Protein AF-A0A132B6Z1-F1 (afdb_monomer)

Radius of gyration: 31.37 Å; Cα contacts (8 Å, |Δi|>4): 122; chains: 1; bounding box: 73×85×66 Å

Secondary structure (DSSP, 8-state):
-HHHHHHHHHHS-TTS-EEEEESS-THHHHHHHTT--STTTEEEEEEHHHHHHHTT-----HHHHHHHTT---TTPPSS-HHHHHHHHHHHHHHHHHHHHHHHHHHH----HHHHHHHHHHHHHHHSPPTT-----------TTGGGG--HHHHHHHHHHHHHHHHHHHHHTT----PPPP---TT-------

Mean predicted aligned error: 16.11 Å

InterPro domains:
  IPR040151 Gfd2/YDR514C-like [PTHR28083] (15-147)
  IPR048519 Gfd2/YDR514C-like, C-terminal domain [PF21762] (13-94)

Organism: Mollisia scopiformis (NCBI:txid149040)

Solvent-accessible surface area (backbone atoms only — not comparable to full-atom values): 12012 Å² total; per-residue (Å²): 123,72,65,61,57,54,52,47,49,71,73,52,58,70,94,42,87,37,71,47,76,37,64,72,62,70,62,55,62,57,40,48,74,69,68,54,74,60,80,86,25,46,78,45,75,47,42,44,32,58,52,34,39,77,69,77,38,77,73,53,56,69,72,53,49,32,54,79,66,66,45,67,55,88,58,67,61,76,95,34,73,70,52,43,51,54,50,44,53,31,45,41,52,53,49,52,49,51,52,49,52,57,49,38,72,74,66,75,64,84,59,72,68,60,54,55,52,50,53,52,52,48,52,62,45,53,53,70,70,85,86,64,59,76,71,71,79,74,72,79,79,65,70,71,59,69,78,71,53,52,72,67,60,52,48,54,55,50,50,54,52,52,50,53,47,53,53,53,52,54,64,73,64,62,72,80,80,77,77,76,82,84,82,73,88,80,83,81,82,85,89,80,135

Sequence (193 aa):
MPNLLRNFFGVVRRDRNIVLVGHGFGGLTALSSLGFDFQTSVIGILDTANLSFELEMDRSTLGRLLGELECPKSSAKLHNAGNDANFTLRALILLAIKGYEQQRLRTLMVGDEQVSRVLSLRSIAMTPLPGVRKPKEKRPRNKHIAKTWSLEKQEQIREERRQKRITNTAVAFREPEEDPPEYDPADLTACSD

Structure (mmCIF, N/CA/C/O backbone):
data_AF-A0A132B6Z1-F1
#
_entry.id   AF-A0A132B6Z1-F1
#
loop_
_atom_site.group_PDB
_atom_site.id
_atom_site.type_symbol
_atom_site.label_atom_id
_atom_site.label_alt_id
_atom_site.label_comp_id
_atom_site.label_asym_id
_atom_site.label_entity_id
_atom_site.label_seq_id
_atom_site.pdbx_PDB_ins_code
_atom_site.Cartn_x
_atom_site.Cartn_y
_atom_site.Cartn_z
_atom_site.occupancy
_atom_site.B_iso_or_equiv
_atom_site.auth_seq_id
_atom_site.auth_comp_id
_atom_site.auth_asym_id
_atom_site.auth_atom_id
_atom_site.pdbx_PDB_model_num
ATOM 1 N N . MET A 1 1 ? -1.749 -24.079 -16.754 1.00 52.53 1 MET A N 1
ATOM 2 C CA . MET A 1 1 ? -2.121 -23.084 -15.720 1.00 52.53 1 MET A CA 1
ATOM 3 C C . MET A 1 1 ? -2.714 -23.630 -14.391 1.00 52.53 1 MET A C 1
ATOM 5 O O . MET A 1 1 ? -2.870 -22.800 -13.507 1.00 52.53 1 MET A O 1
ATOM 9 N N . PRO A 1 2 ? -2.994 -24.935 -14.132 1.00 60.00 2 PRO A N 1
ATOM 10 C CA . PRO A 1 2 ? -3.589 -25.359 -12.840 1.00 60.00 2 PRO A CA 1
ATOM 11 C C . PRO A 1 2 ? -2.690 -25.183 -11.599 1.00 60.00 2 PRO A C 1
ATOM 13 O O . PRO A 1 2 ? -3.178 -24.981 -10.489 1.00 60.00 2 PRO A O 1
ATOM 16 N N . ASN A 1 3 ? -1.366 -25.252 -11.771 1.00 69.94 3 ASN A N 1
ATOM 17 C CA . ASN A 1 3 ? -0.434 -25.332 -10.639 1.00 69.94 3 ASN A CA 1
ATOM 18 C C . ASN A 1 3 ? -0.253 -24.008 -9.879 1.00 69.94 3 ASN A C 1
ATOM 20 O O . ASN A 1 3 ? 0.018 -24.032 -8.681 1.00 69.94 3 ASN A O 1
ATOM 24 N N . LEU A 1 4 ? -0.428 -22.857 -10.539 1.00 70.12 4 LEU A N 1
ATOM 25 C CA . LEU A 1 4 ? -0.234 -21.552 -9.897 1.00 70.12 4 LEU A CA 1
ATOM 26 C C . LEU A 1 4 ? -1.320 -21.277 -8.849 1.00 70.12 4 LEU A C 1
ATOM 28 O O . LEU A 1 4 ? -1.006 -20.887 -7.730 1.00 70.12 4 LEU A O 1
ATOM 32 N N . LEU A 1 5 ? -2.582 -21.541 -9.193 1.00 69.50 5 LEU A N 1
ATOM 33 C CA . LEU A 1 5 ? -3.715 -21.378 -8.280 1.00 69.50 5 LEU A CA 1
ATOM 34 C C . LEU A 1 5 ? -3.672 -22.369 -7.127 1.00 69.50 5 LEU A C 1
ATOM 36 O O . LEU A 1 5 ? -3.931 -21.995 -5.990 1.00 69.50 5 LEU A O 1
ATOM 40 N N . ARG A 1 6 ? -3.280 -23.617 -7.400 1.00 72.75 6 ARG A N 1
ATOM 41 C CA . ARG A 1 6 ? -3.105 -24.628 -6.356 1.00 72.75 6 ARG A CA 1
ATOM 42 C C . ARG A 1 6 ? -2.058 -24.198 -5.325 1.00 72.75 6 ARG A C 1
ATOM 44 O O . ARG A 1 6 ? -2.306 -24.306 -4.129 1.00 72.75 6 ARG A O 1
ATOM 51 N N . ASN A 1 7 ? -0.926 -23.658 -5.779 1.00 75.69 7 ASN A N 1
ATOM 52 C CA . ASN A 1 7 ? 0.104 -23.127 -4.885 1.00 75.69 7 ASN A CA 1
ATOM 53 C C . ASN A 1 7 ? -0.379 -21.871 -4.155 1.00 75.69 7 ASN A C 1
ATOM 55 O O . ASN A 1 7 ? -0.147 -21.724 -2.959 1.00 75.69 7 ASN A O 1
ATOM 59 N N . PHE A 1 8 ? -1.092 -20.991 -4.855 1.00 74.62 8 PHE A N 1
ATOM 60 C CA . PHE A 1 8 ? -1.647 -19.783 -4.265 1.00 74.62 8 PHE A CA 1
ATOM 61 C C . PHE A 1 8 ? -2.658 -20.097 -3.155 1.00 74.62 8 PHE A C 1
ATOM 63 O O . PHE A 1 8 ? -2.538 -19.532 -2.076 1.00 74.62 8 PHE A O 1
ATOM 70 N N . PHE A 1 9 ? -3.582 -21.042 -3.352 1.00 75.81 9 PHE A N 1
ATOM 71 C CA . PHE A 1 9 ? -4.515 -21.486 -2.307 1.00 75.81 9 PHE A CA 1
ATOM 72 C C . PHE A 1 9 ? -3.841 -22.301 -1.196 1.00 75.81 9 PHE A C 1
ATOM 74 O O . PHE A 1 9 ? -4.347 -22.342 -0.077 1.00 75.81 9 PHE A O 1
ATOM 81 N N . GLY A 1 10 ? -2.686 -22.913 -1.473 1.00 75.25 10 GLY A N 1
ATOM 82 C CA . GLY A 1 10 ? -1.839 -23.515 -0.442 1.00 75.25 10 GLY A CA 1
ATOM 83 C C . GLY A 1 10 ? -1.200 -22.480 0.491 1.00 75.25 10 GLY A C 1
ATOM 84 O O . GLY A 1 10 ? -1.013 -22.756 1.672 1.00 75.25 10 GLY A O 1
ATOM 85 N N . VAL A 1 11 ? -0.897 -21.281 -0.019 1.00 78.44 11 VAL A N 1
ATOM 86 C CA . VAL A 1 11 ? -0.309 -20.176 0.760 1.00 78.44 11 VAL A CA 1
ATOM 87 C C . VAL A 1 11 ? -1.389 -19.287 1.384 1.00 78.44 11 VAL A C 1
ATOM 89 O O . VAL A 1 11 ? -1.297 -18.911 2.551 1.00 78.44 11 VAL A O 1
ATOM 92 N N . VAL A 1 12 ? -2.428 -18.954 0.620 1.00 79.06 12 VAL A N 1
ATOM 93 C CA . VAL A 1 12 ? -3.546 -18.103 1.031 1.00 79.06 12 VAL A CA 1
ATOM 94 C C . VAL A 1 12 ? -4.744 -18.990 1.330 1.00 79.06 12 VAL A C 1
ATOM 96 O O . VAL A 1 12 ? -5.535 -19.328 0.446 1.00 79.06 12 VAL A O 1
ATOM 99 N N . ARG A 1 13 ? -4.882 -19.370 2.602 1.00 80.00 13 ARG A N 1
ATOM 100 C CA . ARG A 1 13 ? -6.014 -20.185 3.041 1.00 80.00 13 ARG A CA 1
ATOM 101 C C . ARG A 1 13 ? -7.323 -19.401 2.916 1.00 80.00 13 ARG A C 1
ATOM 103 O O . ARG A 1 13 ? -7.438 -18.277 3.401 1.00 80.00 13 ARG A O 1
ATOM 110 N N . ARG A 1 14 ? -8.316 -20.019 2.277 1.00 80.06 14 ARG A N 1
ATOM 111 C CA . ARG A 1 14 ? -9.635 -19.428 1.987 1.00 80.06 14 ARG A CA 1
ATOM 112 C C . ARG A 1 14 ? -10.605 -19.445 3.172 1.00 80.06 14 ARG A C 1
ATOM 114 O O . ARG A 1 14 ? -11.645 -18.805 3.113 1.00 80.06 14 ARG A O 1
ATOM 121 N N . ASP A 1 15 ? -10.257 -20.123 4.258 1.00 83.31 15 ASP A N 1
ATOM 122 C CA . ASP A 1 15 ? -11.017 -20.141 5.515 1.00 83.31 15 ASP A CA 1
ATOM 123 C C . ASP A 1 15 ? -10.701 -18.943 6.429 1.00 83.31 15 ASP A C 1
ATOM 125 O O . ASP A 1 15 ? -11.152 -18.879 7.571 1.00 83.31 15 ASP A O 1
ATOM 129 N N . ARG A 1 16 ? -9.888 -17.996 5.951 1.00 84.44 16 ARG A N 1
ATOM 130 C CA . ARG A 1 16 ? -9.469 -16.805 6.688 1.00 84.44 16 ARG A CA 1
ATOM 131 C C . ARG A 1 16 ? -10.134 -15.566 6.111 1.00 84.44 16 ARG A C 1
ATOM 133 O O . ARG A 1 16 ? -10.363 -15.473 4.910 1.00 84.44 16 ARG A O 1
ATOM 140 N N . ASN A 1 17 ? -10.323 -14.575 6.973 1.00 90.00 17 ASN A N 1
ATOM 141 C CA . ASN A 1 17 ? -10.645 -13.219 6.553 1.00 90.00 17 ASN A CA 1
ATOM 142 C C . ASN A 1 17 ? -9.432 -12.606 5.839 1.00 90.00 17 ASN A C 1
ATOM 144 O O . ASN A 1 17 ? -8.357 -12.481 6.431 1.00 90.00 17 ASN A O 1
ATOM 148 N N . ILE A 1 18 ? -9.607 -12.229 4.574 1.00 89.56 18 ILE A N 1
ATOM 149 C CA . ILE A 1 18 ? -8.569 -11.658 3.715 1.00 89.56 18 ILE A CA 1
ATOM 150 C C . ILE A 1 18 ? -8.857 -10.172 3.510 1.00 89.56 18 ILE A C 1
ATOM 152 O O . ILE A 1 18 ? -9.959 -9.788 3.122 1.00 89.56 18 ILE A O 1
ATOM 156 N N . VAL A 1 19 ? -7.843 -9.335 3.717 1.00 91.62 19 VAL A N 1
ATOM 157 C CA . VAL A 1 19 ? -7.858 -7.930 3.296 1.00 91.62 19 VAL A CA 1
ATOM 158 C C . VAL A 1 19 ? -6.872 -7.777 2.151 1.00 91.62 19 VAL A C 1
ATOM 160 O O . VAL A 1 19 ? -5.699 -8.128 2.286 1.00 91.62 19 VAL A O 1
ATOM 163 N N . LEU A 1 20 ? -7.344 -7.266 1.018 1.00 91.81 20 LEU A N 1
ATOM 164 C CA . LEU A 1 20 ? -6.488 -6.978 -0.124 1.00 91.81 20 LEU A CA 1
ATOM 165 C C . LEU A 1 20 ? -5.946 -5.561 -0.007 1.00 91.81 20 LEU A C 1
ATOM 167 O O . LEU A 1 20 ? -6.701 -4.614 0.185 1.00 91.81 20 LEU A O 1
ATOM 171 N N . VAL A 1 21 ? -4.635 -5.415 -0.146 1.00 93.56 21 VAL A N 1
ATOM 172 C CA . VAL A 1 21 ? -3.955 -4.122 -0.074 1.00 93.56 21 VAL A CA 1
ATOM 173 C C . VAL A 1 21 ? -3.296 -3.851 -1.417 1.00 93.56 21 VAL A C 1
ATOM 175 O O . VAL A 1 21 ? -2.559 -4.692 -1.932 1.00 93.56 21 VAL A O 1
ATOM 178 N N . GLY A 1 22 ? -3.578 -2.686 -1.994 1.00 93.50 22 GLY A N 1
ATOM 179 C CA . GLY A 1 22 ? -3.125 -2.329 -3.333 1.00 93.50 22 GLY A CA 1
ATOM 180 C C . GLY A 1 22 ? -2.903 -0.832 -3.518 1.00 93.50 22 GLY A C 1
ATOM 181 O O . GLY A 1 22 ? -3.148 -0.018 -2.627 1.00 93.50 22 GLY A O 1
ATOM 182 N N . HIS A 1 23 ? -2.413 -0.477 -4.700 1.00 92.69 23 HIS A N 1
ATOM 183 C CA . HIS A 1 23 ? -2.245 0.905 -5.128 1.00 92.69 23 HIS A CA 1
ATOM 184 C C . HIS A 1 23 ? -2.801 1.073 -6.547 1.00 92.69 23 HIS A C 1
ATOM 186 O O . HIS A 1 23 ? -2.260 0.479 -7.481 1.00 92.69 23 HIS A O 1
ATOM 192 N N . GLY A 1 24 ? -3.885 1.840 -6.706 1.00 85.25 24 GLY A N 1
ATOM 193 C CA . GLY A 1 24 ? -4.537 2.109 -7.996 1.00 85.25 24 GLY A CA 1
ATOM 194 C C . GLY A 1 24 ? -5.035 0.837 -8.690 1.00 85.25 24 GLY A C 1
ATOM 195 O O . GLY A 1 24 ? -4.860 0.667 -9.893 1.00 85.25 24 GLY A O 1
ATOM 196 N N . PHE A 1 25 ? -5.549 -0.099 -7.894 1.00 74.75 25 PHE A N 1
ATOM 197 C CA . PHE A 1 25 ? -5.570 -1.559 -8.065 1.00 74.75 25 PHE A CA 1
ATOM 198 C C . PHE A 1 25 ? -6.028 -2.157 -9.419 1.00 74.75 25 PHE A C 1
ATOM 200 O O . PHE A 1 25 ? -7.044 -2.845 -9.517 1.00 74.75 25 PHE A O 1
ATOM 207 N N . GLY A 1 26 ? -5.157 -2.090 -10.430 1.00 71.88 26 GLY A N 1
ATOM 208 C CA . GLY A 1 26 ? -5.245 -2.895 -11.662 1.00 71.88 26 GLY A CA 1
ATOM 209 C C . GLY A 1 26 ? -5.028 -4.411 -11.475 1.00 71.88 26 GLY A C 1
ATOM 210 O O . GLY A 1 26 ? -5.270 -5.188 -12.395 1.00 71.88 26 GLY A O 1
ATOM 211 N N . GLY A 1 27 ? -4.596 -4.860 -10.289 1.00 78.25 27 GLY A N 1
ATOM 212 C CA . GLY A 1 27 ? -4.345 -6.279 -9.994 1.00 78.25 27 GLY A CA 1
ATOM 213 C C . GLY A 1 27 ? -5.606 -7.139 -9.834 1.00 78.25 27 GLY A C 1
ATOM 214 O O . GLY A 1 27 ? -5.527 -8.360 -9.967 1.00 78.25 27 GLY A O 1
ATOM 215 N N . LEU A 1 28 ? -6.770 -6.525 -9.590 1.00 83.81 28 LEU A N 1
ATOM 216 C CA . LEU A 1 28 ? -8.030 -7.250 -9.396 1.00 83.81 28 LEU A CA 1
ATOM 217 C C . LEU A 1 28 ? -8.444 -8.006 -10.663 1.00 83.81 28 LEU A C 1
ATOM 219 O O . LEU A 1 28 ? -8.775 -9.182 -10.585 1.00 83.81 28 LEU A O 1
ATOM 223 N N . THR A 1 29 ? -8.320 -7.386 -11.839 1.00 83.88 29 THR A N 1
ATOM 224 C CA . THR A 1 29 ? -8.651 -8.015 -13.129 1.00 83.88 29 THR A CA 1
ATOM 225 C C . THR A 1 29 ? -7.799 -9.253 -13.410 1.00 83.88 29 THR A C 1
ATOM 227 O O . THR A 1 29 ? -8.300 -10.243 -13.945 1.00 83.88 29 THR A O 1
ATOM 230 N N . ALA A 1 30 ? -6.521 -9.223 -13.021 1.00 83.88 30 ALA A N 1
ATOM 231 C CA . ALA A 1 30 ? -5.623 -10.364 -13.172 1.00 83.88 30 ALA A CA 1
ATOM 232 C C . ALA A 1 30 ? -6.038 -11.520 -12.250 1.00 83.88 30 ALA A C 1
ATOM 234 O O . ALA A 1 30 ? -6.113 -12.662 -12.692 1.00 83.88 30 ALA A O 1
ATOM 235 N N . LEU A 1 31 ? -6.369 -11.221 -10.991 1.00 84.31 31 LEU A N 1
ATOM 236 C CA . LEU A 1 31 ? -6.871 -12.209 -10.034 1.00 84.31 31 LEU A CA 1
ATOM 237 C C . LEU A 1 31 ? -8.226 -12.794 -10.472 1.00 84.31 31 LEU A C 1
ATOM 239 O O . LEU A 1 31 ? -8.383 -14.013 -10.456 1.00 84.31 31 LEU A O 1
ATOM 243 N N . SER A 1 32 ? -9.158 -11.967 -10.955 1.00 86.75 32 SER A N 1
ATOM 244 C CA . SER A 1 32 ? -10.434 -12.429 -11.521 1.00 86.75 32 SER A CA 1
ATOM 245 C C . SER A 1 32 ? -10.226 -13.351 -12.721 1.00 86.75 32 SER A C 1
ATOM 247 O O . SER A 1 32 ? -10.849 -14.403 -12.804 1.00 86.75 32 SER A O 1
ATOM 249 N N . SER A 1 33 ? -9.308 -12.998 -13.628 1.00 85.81 33 SER A N 1
ATOM 250 C CA . SER A 1 33 ? -8.963 -13.830 -14.794 1.00 85.81 33 SER A CA 1
ATOM 251 C C . SER A 1 33 ? -8.349 -15.176 -14.402 1.00 85.81 33 SER A C 1
ATOM 253 O O . SER A 1 33 ? -8.442 -16.147 -15.147 1.00 85.81 33 SER A O 1
ATOM 255 N N . LEU A 1 34 ? -7.729 -15.246 -13.223 1.00 84.00 34 LEU A N 1
ATOM 256 C CA . LEU A 1 34 ? -7.226 -16.484 -12.638 1.00 84.00 34 LEU A CA 1
ATOM 257 C C . LEU A 1 34 ? -8.317 -17.249 -11.866 1.00 84.00 34 LEU A C 1
ATOM 259 O O . LEU A 1 34 ? -8.025 -18.281 -11.281 1.00 84.00 34 LEU A O 1
ATOM 263 N N . GLY A 1 35 ? -9.568 -16.787 -11.842 1.00 83.06 35 GLY A N 1
ATOM 264 C CA . GLY A 1 35 ? -10.647 -17.442 -11.100 1.00 83.06 35 GLY A CA 1
ATOM 265 C C . GLY A 1 35 ? -10.536 -17.273 -9.584 1.00 83.06 35 GLY A C 1
ATOM 266 O O . GLY A 1 35 ? -11.069 -18.090 -8.834 1.00 83.06 35 GLY A O 1
ATOM 267 N N . PHE A 1 36 ? -9.827 -16.243 -9.110 1.00 83.00 36 PHE A N 1
ATOM 268 C CA . PHE A 1 36 ? -9.845 -15.896 -7.695 1.00 83.00 36 PHE A CA 1
ATOM 269 C C . PHE A 1 36 ? -11.221 -15.339 -7.323 1.00 83.00 36 PHE A C 1
ATOM 271 O O . PHE A 1 36 ? -11.676 -14.343 -7.884 1.00 83.00 36 PHE A O 1
ATOM 278 N N . ASP A 1 37 ? -11.866 -15.975 -6.351 1.00 82.88 37 ASP A N 1
ATOM 279 C CA . ASP A 1 37 ? -13.141 -15.513 -5.825 1.00 82.88 37 ASP A CA 1
ATOM 280 C C . ASP A 1 37 ? -12.935 -14.417 -4.766 1.00 82.88 37 ASP A C 1
ATOM 282 O O . ASP A 1 37 ? -12.242 -14.606 -3.761 1.00 82.88 37 ASP A O 1
ATOM 286 N N . PHE A 1 38 ? -13.571 -13.269 -4.965 1.00 83.56 38 PHE A N 1
ATOM 287 C CA . 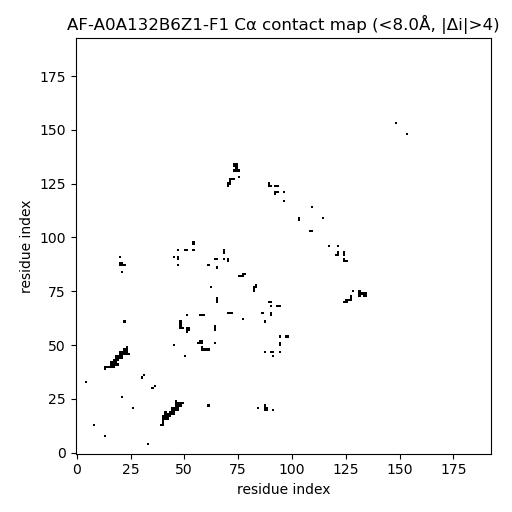PHE A 1 38 ? -13.542 -12.154 -4.021 1.00 83.56 38 PHE A CA 1
ATOM 288 C C . PHE A 1 38 ? -14.698 -12.190 -3.016 1.00 83.56 38 PHE A C 1
ATOM 290 O O . PHE A 1 38 ? -14.645 -11.471 -2.030 1.00 83.56 38 PHE A O 1
ATOM 297 N N . GLN A 1 39 ? -15.730 -13.007 -3.221 1.00 82.56 39 GLN A N 1
ATOM 298 C CA . GLN A 1 39 ? -16.958 -12.932 -2.428 1.00 82.56 39 GLN A CA 1
ATOM 299 C C . GLN A 1 39 ? -16.870 -13.699 -1.106 1.00 82.56 39 GLN A C 1
ATOM 301 O O . GLN A 1 39 ? -17.400 -13.237 -0.101 1.00 82.56 39 GLN A O 1
ATOM 306 N N . THR A 1 40 ? -16.205 -14.858 -1.079 1.00 82.38 40 THR A N 1
ATOM 307 C CA . THR A 1 40 ? -16.287 -15.751 0.095 1.00 82.38 40 THR A CA 1
ATOM 308 C C . THR A 1 40 ? -15.299 -15.446 1.220 1.00 82.38 40 THR A C 1
ATOM 310 O O . THR A 1 40 ? -15.606 -15.717 2.377 1.00 82.38 40 THR A O 1
ATOM 313 N N . SER A 1 41 ? -14.122 -14.889 0.917 1.00 83.38 41 SER A N 1
ATOM 314 C CA . SER A 1 41 ? -13.040 -14.735 1.910 1.00 83.38 41 SER A CA 1
ATOM 315 C C . SER A 1 41 ? -12.489 -13.315 2.017 1.00 83.38 41 SER A C 1
ATOM 317 O O . SER A 1 41 ? -11.759 -13.019 2.962 1.00 83.38 41 SER A O 1
ATOM 319 N N . VAL A 1 42 ? -12.777 -12.430 1.056 1.00 89.88 42 VAL A N 1
ATOM 320 C CA . VAL A 1 42 ? -12.257 -11.057 1.076 1.00 89.88 42 VAL A CA 1
ATOM 321 C C . VAL A 1 42 ? -13.233 -10.163 1.827 1.00 89.88 42 VAL A C 1
ATOM 323 O O . VAL A 1 42 ? -14.339 -9.914 1.366 1.00 89.88 42 VAL A O 1
ATOM 326 N N . ILE A 1 43 ? -12.800 -9.660 2.980 1.00 92.69 43 ILE A N 1
ATOM 327 C CA . ILE A 1 43 ? -13.607 -8.795 3.852 1.00 92.69 43 ILE A CA 1
ATOM 328 C C . ILE A 1 43 ? -13.354 -7.302 3.609 1.00 92.69 43 ILE A C 1
ATOM 330 O O . ILE A 1 43 ? -14.044 -6.457 4.171 1.00 92.69 43 ILE A O 1
ATOM 334 N N . GLY A 1 44 ? -12.348 -6.959 2.801 1.00 91.25 44 GLY A N 1
ATOM 335 C CA . GLY A 1 44 ? -12.027 -5.571 2.500 1.00 91.25 44 GLY A CA 1
ATOM 336 C C . GLY A 1 44 ? -10.931 -5.411 1.455 1.00 91.25 44 GLY A C 1
ATOM 337 O O . GLY A 1 44 ? -10.069 -6.278 1.285 1.00 91.25 44 GLY A O 1
ATOM 338 N N . ILE A 1 45 ? -10.965 -4.270 0.769 1.00 92.00 45 ILE A N 1
ATOM 339 C CA . ILE A 1 45 ? -9.944 -3.836 -0.185 1.00 92.00 45 ILE A CA 1
ATOM 340 C C . ILE A 1 45 ? -9.496 -2.435 0.220 1.00 92.00 45 ILE A C 1
ATOM 342 O O . ILE A 1 45 ? -10.312 -1.525 0.328 1.00 92.00 45 ILE A O 1
ATOM 346 N N . LEU A 1 46 ? -8.196 -2.265 0.432 1.00 94.19 46 LEU A N 1
ATOM 347 C CA . LEU A 1 46 ? -7.582 -1.000 0.810 1.00 94.19 46 LEU A CA 1
ATOM 348 C C . LEU A 1 46 ? -6.748 -0.479 -0.363 1.00 94.19 46 LEU A C 1
ATOM 350 O O . LEU A 1 46 ? -5.671 -1.013 -0.652 1.00 94.19 46 LEU A O 1
ATOM 354 N N . ASP A 1 47 ? -7.254 0.560 -1.042 1.00 94.12 47 ASP A N 1
ATOM 355 C CA . ASP A 1 47 ? -6.478 1.307 -2.038 1.00 94.12 47 ASP A CA 1
ATOM 356 C C . ASP A 1 47 ? -5.662 2.395 -1.361 1.00 94.12 47 ASP A C 1
ATOM 358 O O . ASP A 1 47 ? -6.208 3.388 -0.885 1.00 94.12 47 ASP A O 1
ATOM 362 N N . THR A 1 48 ? -4.347 2.289 -1.402 1.00 95.19 48 THR A N 1
ATOM 363 C CA . THR A 1 48 ? -3.493 3.383 -0.934 1.00 95.19 48 THR A CA 1
ATOM 364 C C . THR A 1 48 ? -3.631 4.653 -1.780 1.00 95.19 48 THR A C 1
ATOM 366 O O . THR A 1 48 ? -3.418 5.734 -1.245 1.00 95.19 48 THR A O 1
ATOM 369 N N . ALA A 1 49 ? -4.024 4.561 -3.058 1.00 94.31 49 ALA A N 1
ATOM 370 C CA . ALA A 1 49 ? -4.248 5.733 -3.908 1.00 94.31 49 ALA A CA 1
ATOM 371 C C . ALA A 1 49 ? -5.562 6.466 -3.580 1.00 94.31 49 ALA A C 1
ATOM 373 O O . ALA A 1 49 ? -5.617 7.692 -3.652 1.00 94.31 49 ALA A O 1
ATOM 374 N N . ASN A 1 50 ? -6.623 5.736 -3.212 1.00 93.62 50 ASN A N 1
ATOM 375 C CA . ASN A 1 50 ? -7.874 6.369 -2.775 1.00 93.62 50 ASN A CA 1
ATOM 376 C C . ASN A 1 50 ? -7.749 6.876 -1.336 1.00 93.62 50 ASN A C 1
ATOM 378 O O . ASN A 1 50 ? -8.133 8.007 -1.068 1.00 93.62 50 ASN A O 1
ATOM 382 N N . LEU A 1 51 ? -7.127 6.098 -0.445 1.00 94.62 51 LEU A N 1
ATOM 383 C CA . LEU A 1 51 ? -6.887 6.515 0.938 1.00 94.62 51 LEU A CA 1
ATOM 384 C C . LEU A 1 51 ? -6.006 7.766 1.018 1.00 94.62 51 LEU A C 1
ATOM 386 O O . LEU A 1 51 ? -6.255 8.634 1.846 1.00 94.62 51 LEU A O 1
ATOM 390 N N . SER A 1 52 ? -4.992 7.904 0.155 1.00 94.69 52 SER A N 1
ATOM 391 C CA . SER A 1 52 ? -4.203 9.140 0.113 1.00 94.69 52 SER A CA 1
ATOM 392 C C . SER A 1 52 ? -5.063 10.340 -0.278 1.00 94.69 52 SER A C 1
ATOM 394 O O . SER A 1 52 ? -4.934 11.400 0.323 1.00 94.69 52 SER A O 1
ATOM 396 N N . PHE A 1 53 ? -5.977 10.160 -1.232 1.00 93.19 53 PHE A N 1
ATOM 397 C CA . PHE A 1 53 ? -6.908 11.204 -1.650 1.00 93.19 53 PHE A CA 1
ATOM 398 C C . PHE A 1 53 ? -7.890 11.606 -0.545 1.00 93.19 53 PHE A C 1
ATOM 400 O O . PHE A 1 53 ? -8.128 12.792 -0.346 1.00 93.19 53 PHE A O 1
ATOM 407 N N . GLU A 1 54 ? -8.417 10.638 0.205 1.00 92.81 54 GLU A N 1
ATOM 408 C CA . GLU A 1 54 ? -9.277 10.896 1.370 1.00 92.81 54 GLU A CA 1
ATOM 409 C C . GLU A 1 54 ? -8.552 11.669 2.480 1.00 92.81 54 GLU A C 1
ATOM 411 O O . GLU A 1 54 ? -9.177 12.429 3.213 1.00 92.81 54 GLU A O 1
ATOM 416 N N . LEU A 1 55 ? -7.227 11.523 2.572 1.00 92.56 55 LEU A N 1
ATOM 417 C CA . LEU A 1 55 ? -6.364 12.279 3.484 1.00 92.56 55 LEU A CA 1
ATOM 418 C C . LEU A 1 55 ? -5.836 13.589 2.878 1.00 92.56 55 LEU A C 1
ATOM 420 O O . LEU A 1 55 ? -4.805 14.101 3.329 1.00 92.56 55 LEU A O 1
ATOM 424 N N . GLU A 1 56 ? -6.528 14.114 1.861 1.00 91.81 56 GLU A N 1
ATOM 425 C CA . GLU A 1 56 ? -6.220 15.379 1.182 1.00 91.81 56 GLU A CA 1
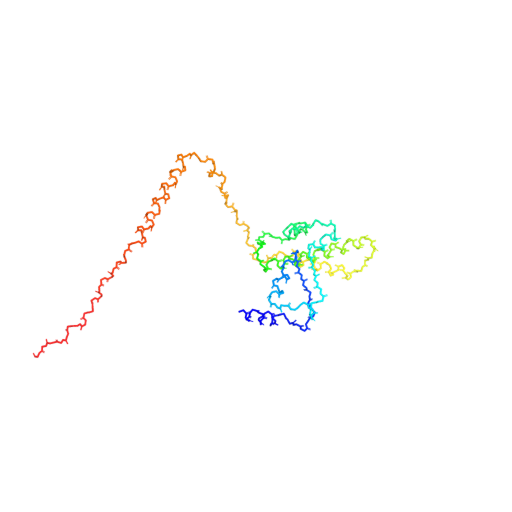ATOM 426 C C . GLU A 1 56 ? -4.808 15.399 0.561 1.00 91.81 56 GLU A C 1
ATOM 428 O O . GLU A 1 56 ? -4.157 16.439 0.469 1.00 91.81 56 GLU A O 1
ATOM 433 N N . MET A 1 57 ? -4.308 14.233 0.138 1.00 92.25 57 MET A N 1
ATOM 434 C CA . MET A 1 57 ? -3.070 14.104 -0.634 1.00 92.25 57 MET A CA 1
ATOM 435 C C . MET A 1 57 ? -3.372 13.882 -2.116 1.00 92.25 57 MET A C 1
ATOM 437 O O . MET A 1 57 ? -4.423 13.362 -2.498 1.00 92.25 57 MET A O 1
ATOM 441 N N . ASP A 1 58 ? -2.404 14.197 -2.972 1.00 87.88 58 ASP A N 1
ATOM 442 C CA . ASP A 1 58 ? -2.543 13.964 -4.404 1.00 87.88 58 ASP A CA 1
ATOM 443 C C . ASP A 1 58 ? -2.645 12.466 -4.715 1.00 87.88 58 ASP A C 1
ATOM 445 O O . ASP A 1 58 ? -1.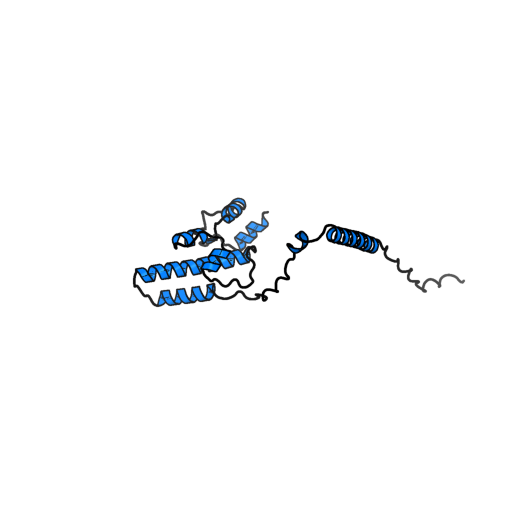823 11.648 -4.280 1.00 87.88 58 ASP A O 1
ATOM 449 N N . ARG A 1 59 ? -3.605 12.102 -5.577 1.00 84.50 59 ARG A N 1
ATOM 450 C CA . ARG A 1 59 ? -3.571 10.797 -6.243 1.00 84.50 59 ARG A CA 1
ATOM 451 C C . ARG A 1 59 ? -2.323 10.745 -7.105 1.00 84.50 59 ARG A C 1
ATOM 453 O O . ARG A 1 59 ? -2.193 11.459 -8.097 1.00 84.50 59 ARG A O 1
ATOM 460 N N . SER A 1 60 ? -1.391 9.897 -6.717 1.00 88.12 60 SER A N 1
ATOM 461 C CA . SER A 1 60 ? -0.086 9.838 -7.348 1.00 88.12 60 SER A CA 1
ATOM 462 C C . SER A 1 60 ? 0.387 8.405 -7.479 1.00 88.12 60 SER A C 1
ATOM 464 O O . SER A 1 60 ? -0.180 7.493 -6.892 1.00 88.12 60 SER A O 1
ATOM 466 N N . THR A 1 61 ? 1.438 8.197 -8.271 1.00 91.50 61 THR A N 1
ATOM 467 C CA . THR A 1 61 ? 2.108 6.895 -8.336 1.00 91.50 61 THR A CA 1
ATOM 468 C C . THR A 1 61 ? 2.623 6.487 -6.957 1.00 91.50 61 THR A C 1
ATOM 470 O O . THR A 1 61 ? 3.079 7.346 -6.200 1.00 91.50 61 THR A O 1
ATOM 473 N N . LEU A 1 62 ? 2.710 5.182 -6.700 1.00 92.19 62 LEU A N 1
ATOM 474 C CA . LEU A 1 62 ? 3.264 4.631 -5.461 1.00 92.19 62 LEU A CA 1
ATOM 475 C C . LEU A 1 62 ? 4.610 5.271 -5.088 1.00 92.19 62 LEU A C 1
ATOM 477 O O . LEU A 1 62 ? 4.842 5.635 -3.941 1.00 92.19 62 LEU A O 1
ATOM 481 N N . GLY A 1 63 ? 5.495 5.481 -6.066 1.00 90.88 63 GLY A N 1
ATOM 482 C CA . GLY A 1 63 ? 6.794 6.109 -5.831 1.00 90.88 63 GLY A CA 1
ATOM 483 C C . GLY A 1 63 ? 6.713 7.545 -5.315 1.00 90.88 63 GLY A C 1
ATOM 484 O O . GLY A 1 63 ? 7.505 7.906 -4.439 1.00 90.88 63 GLY A O 1
ATOM 485 N N . ARG A 1 64 ? 5.766 8.338 -5.824 1.00 91.44 64 ARG A N 1
ATOM 486 C CA . ARG A 1 64 ? 5.518 9.714 -5.379 1.00 91.44 64 ARG A CA 1
ATOM 487 C C . ARG A 1 64 ? 4.856 9.729 -4.003 1.00 91.44 64 ARG A C 1
ATOM 489 O O . ARG A 1 64 ? 5.403 10.372 -3.115 1.00 91.44 64 ARG A O 1
ATOM 496 N N . LEU A 1 65 ? 3.819 8.917 -3.795 1.00 93.94 65 LEU A N 1
ATOM 497 C CA . LEU A 1 65 ? 3.172 8.740 -2.492 1.00 93.94 65 LEU A CA 1
ATOM 498 C C . LEU A 1 65 ? 4.185 8.381 -1.394 1.00 93.94 65 LEU A C 1
ATOM 500 O O . LEU A 1 65 ? 4.241 9.017 -0.351 1.00 93.94 65 LEU A O 1
ATOM 504 N N . LEU A 1 66 ? 5.066 7.413 -1.650 1.00 92.81 66 LEU A N 1
ATOM 505 C CA . LEU A 1 66 ? 6.132 7.048 -0.712 1.00 92.81 66 LEU A CA 1
ATOM 506 C C . LEU A 1 66 ? 7.141 8.179 -0.471 1.00 92.81 66 LEU A C 1
ATOM 508 O O . LEU A 1 66 ? 7.846 8.150 0.527 1.00 92.81 66 LEU A O 1
ATOM 512 N N . GLY A 1 67 ? 7.310 9.100 -1.425 1.00 91.19 67 GLY A N 1
ATOM 513 C CA . GLY A 1 67 ? 8.164 10.278 -1.255 1.00 91.19 67 GLY A CA 1
ATOM 514 C C . GLY A 1 67 ? 7.515 11.300 -0.332 1.00 91.19 67 GLY A C 1
ATOM 515 O O . GLY A 1 67 ? 8.172 11.780 0.578 1.00 91.19 67 GLY A O 1
ATOM 516 N N . GLU A 1 68 ? 6.224 11.554 -0.531 1.00 92.94 68 GLU A N 1
ATOM 517 C CA . GLU A 1 68 ? 5.419 12.444 0.313 1.00 92.94 68 GLU A CA 1
ATOM 518 C C . GLU A 1 68 ? 5.249 11.902 1.741 1.00 92.94 68 GLU A C 1
ATOM 520 O O . GLU A 1 68 ? 5.186 12.675 2.688 1.00 92.94 68 GLU A O 1
ATOM 525 N N . LEU A 1 69 ? 5.215 10.576 1.910 1.00 92.81 69 LEU A N 1
ATOM 526 C CA . LEU A 1 69 ? 5.195 9.907 3.218 1.00 92.81 69 LEU A CA 1
ATOM 527 C C . LEU A 1 69 ? 6.594 9.720 3.833 1.00 92.81 69 LEU A C 1
ATOM 529 O O . LEU A 1 69 ? 6.714 9.054 4.859 1.00 92.81 69 LEU A O 1
ATOM 533 N N . GLU A 1 70 ? 7.648 10.222 3.180 1.00 92.19 70 GLU A N 1
ATOM 534 C CA . GLU A 1 70 ? 9.053 10.082 3.601 1.00 92.19 70 GLU A CA 1
ATOM 535 C C . GLU A 1 70 ? 9.491 8.627 3.862 1.00 92.19 70 GLU A C 1
ATOM 537 O O . GLU A 1 70 ? 10.430 8.348 4.609 1.00 92.19 70 GLU A O 1
ATOM 542 N N . CYS A 1 71 ? 8.834 7.664 3.210 1.00 90.19 71 CYS A N 1
ATOM 543 C CA . CYS A 1 71 ? 9.140 6.253 3.378 1.00 90.19 71 CYS A CA 1
ATOM 544 C C . CYS A 1 71 ? 10.543 5.950 2.815 1.00 90.19 71 CYS A C 1
ATOM 546 O O . CYS A 1 71 ? 10.815 6.241 1.638 1.00 90.19 71 CYS A O 1
ATOM 548 N N . PRO A 1 72 ? 11.430 5.290 3.583 1.00 86.50 72 PRO A N 1
ATOM 549 C CA . PRO A 1 72 ? 12.771 4.954 3.118 1.00 86.50 72 PRO A CA 1
ATOM 550 C C . PRO A 1 72 ? 12.756 4.032 1.895 1.00 86.50 72 PRO A C 1
ATOM 552 O O . PRO A 1 72 ? 12.248 2.912 1.935 1.00 86.50 72 PRO A O 1
ATOM 555 N N . LYS A 1 73 ? 13.351 4.503 0.792 1.00 74.94 73 LYS A N 1
ATOM 556 C CA . LYS A 1 73 ? 13.384 3.819 -0.519 1.00 74.94 73 LYS A CA 1
ATOM 557 C C . LYS A 1 73 ? 14.798 3.591 -1.064 1.00 74.94 73 LYS A C 1
ATOM 559 O O . LYS A 1 73 ? 14.948 3.223 -2.224 1.00 74.94 73 LYS A O 1
ATOM 564 N N . SER A 1 74 ? 15.836 3.801 -0.252 1.00 60.62 74 SER A N 1
ATOM 565 C CA . SER A 1 74 ? 17.198 4.230 -0.638 1.00 60.62 74 SER A CA 1
ATOM 566 C C . SER A 1 74 ? 17.959 3.399 -1.693 1.00 60.62 74 SER A C 1
ATOM 568 O O . SER A 1 74 ? 19.009 3.831 -2.158 1.00 60.62 74 SER A O 1
ATOM 570 N N . SER A 1 75 ? 17.459 2.241 -2.129 1.00 57.84 75 SER A N 1
ATOM 571 C CA . SER A 1 75 ? 17.943 1.564 -3.350 1.00 57.84 75 SER A CA 1
ATOM 572 C C . SER A 1 75 ? 16.956 0.572 -3.979 1.00 57.84 75 SER A C 1
ATOM 574 O O . SER A 1 75 ? 17.278 -0.064 -4.989 1.00 57.84 75 SER A O 1
ATOM 576 N N . ALA A 1 76 ? 15.770 0.401 -3.395 1.00 63.38 76 ALA A N 1
ATOM 577 C CA . ALA A 1 76 ? 14.831 -0.601 -3.861 1.00 63.38 76 ALA A CA 1
ATOM 578 C C . ALA A 1 76 ? 14.156 -0.104 -5.140 1.00 63.38 76 ALA A C 1
ATOM 580 O O . ALA A 1 76 ? 13.578 0.983 -5.185 1.00 63.38 76 ALA A O 1
ATOM 581 N N . LYS A 1 77 ? 14.256 -0.901 -6.204 1.00 70.81 77 LYS A N 1
ATOM 582 C CA . LYS A 1 77 ? 13.559 -0.607 -7.450 1.00 70.81 77 LYS A CA 1
ATOM 583 C C . LYS A 1 77 ? 12.081 -0.927 -7.256 1.00 70.81 77 LYS A C 1
ATOM 585 O O . LYS A 1 77 ? 11.740 -2.080 -6.982 1.00 70.81 77 LYS A O 1
ATOM 590 N N . LEU A 1 78 ? 11.249 0.094 -7.436 1.00 75.50 78 LEU A N 1
ATOM 591 C CA . LEU A 1 78 ? 9.863 -0.088 -7.860 1.00 75.50 78 LEU A CA 1
ATOM 592 C C . LEU A 1 78 ? 9.874 -0.835 -9.207 1.00 75.50 78 LEU A C 1
ATOM 594 O O . LEU A 1 78 ? 10.892 -0.780 -9.907 1.00 75.50 78 LEU A O 1
ATOM 598 N N . HIS A 1 79 ? 8.794 -1.537 -9.553 1.00 76.56 79 HIS A N 1
ATOM 599 C CA . HIS A 1 79 ? 8.695 -2.493 -10.680 1.00 76.56 79 HIS A CA 1
ATOM 600 C C . HIS A 1 79 ? 9.175 -3.923 -10.377 1.00 76.56 79 HIS A C 1
ATOM 602 O O . HIS A 1 79 ? 9.408 -4.715 -11.291 1.00 76.56 79 HIS A O 1
ATOM 608 N N . ASN A 1 80 ? 9.331 -4.272 -9.102 1.00 84.31 80 ASN A N 1
ATOM 609 C CA . ASN A 1 80 ? 9.399 -5.664 -8.671 1.00 84.31 80 ASN A CA 1
ATOM 610 C C . ASN A 1 80 ? 8.165 -5.927 -7.812 1.00 84.31 80 ASN A C 1
ATOM 612 O O . ASN A 1 80 ? 8.012 -5.277 -6.785 1.00 84.31 80 ASN A O 1
ATOM 616 N N . ALA A 1 81 ? 7.334 -6.897 -8.198 1.00 84.00 81 ALA A N 1
ATOM 617 C CA . ALA A 1 81 ? 6.046 -7.136 -7.545 1.00 84.00 81 ALA A CA 1
ATOM 618 C C . ALA A 1 81 ? 6.156 -7.352 -6.023 1.00 84.00 81 ALA A C 1
ATOM 620 O O . ALA A 1 81 ? 5.310 -6.869 -5.276 1.00 84.00 81 ALA A O 1
ATOM 621 N N . GLY A 1 82 ? 7.216 -8.018 -5.548 1.00 86.88 82 GLY A N 1
ATOM 622 C CA . GLY A 1 82 ? 7.454 -8.210 -4.115 1.00 86.88 82 GLY A CA 1
ATOM 623 C C . GLY A 1 82 ? 7.807 -6.906 -3.396 1.00 86.88 82 GLY A C 1
ATOM 624 O O . GLY A 1 82 ? 7.265 -6.616 -2.330 1.00 86.88 82 GLY A O 1
ATOM 625 N N . ASN A 1 83 ? 8.665 -6.080 -4.001 1.00 88.81 83 ASN A N 1
ATOM 626 C CA . ASN A 1 83 ? 8.973 -4.751 -3.468 1.00 88.81 83 ASN A CA 1
ATOM 627 C C . ASN A 1 83 ? 7.744 -3.843 -3.492 1.00 88.81 83 ASN A C 1
ATOM 629 O O . ASN A 1 83 ? 7.482 -3.164 -2.504 1.00 88.81 83 ASN A O 1
ATOM 633 N N . ASP A 1 84 ? 7.005 -3.837 -4.601 1.00 89.62 84 ASP A N 1
ATOM 634 C CA . ASP A 1 84 ? 5.815 -3.012 -4.787 1.00 89.62 84 ASP A CA 1
ATOM 635 C C . ASP A 1 84 ? 4.754 -3.386 -3.740 1.00 89.62 84 ASP A C 1
ATOM 637 O O . ASP A 1 84 ? 4.205 -2.495 -3.093 1.00 89.62 84 ASP A O 1
ATOM 641 N N . ALA A 1 85 ? 4.546 -4.680 -3.466 1.00 90.62 85 ALA A N 1
ATOM 642 C CA . ALA A 1 85 ? 3.667 -5.146 -2.392 1.00 90.62 85 ALA A CA 1
ATOM 643 C C . ALA A 1 85 ? 4.141 -4.685 -1.000 1.00 90.62 85 ALA A C 1
ATOM 645 O O . ALA A 1 85 ? 3.359 -4.110 -0.240 1.00 90.62 85 ALA A O 1
ATOM 646 N N . ASN A 1 86 ? 5.426 -4.865 -0.672 1.00 92.00 86 ASN A N 1
ATOM 647 C CA . ASN A 1 86 ? 5.985 -4.416 0.609 1.00 92.00 86 ASN A CA 1
ATOM 648 C C . ASN A 1 86 ? 5.862 -2.894 0.792 1.00 92.00 86 ASN A C 1
ATOM 650 O O . ASN A 1 86 ? 5.453 -2.425 1.853 1.00 92.00 86 ASN A O 1
ATOM 654 N N . PHE A 1 87 ? 6.188 -2.106 -0.232 1.00 93.06 87 PHE A N 1
ATOM 655 C CA . PHE A 1 87 ? 6.065 -0.655 -0.149 1.00 93.06 87 PHE A CA 1
ATOM 656 C C . PHE A 1 87 ? 4.618 -0.183 -0.117 1.00 93.06 87 PHE A C 1
ATOM 658 O O . PHE A 1 87 ? 4.325 0.779 0.584 1.00 93.06 87 PHE A O 1
ATOM 665 N N . THR A 1 88 ? 3.706 -0.865 -0.807 1.00 94.62 88 THR A N 1
ATOM 666 C CA . THR A 1 88 ? 2.272 -0.573 -0.707 1.00 94.62 88 THR A CA 1
ATOM 667 C C . THR A 1 88 ? 1.781 -0.783 0.724 1.00 94.62 88 THR A C 1
ATOM 669 O O . THR A 1 88 ? 1.097 0.081 1.265 1.00 94.62 88 THR A O 1
ATOM 672 N N . LEU A 1 89 ? 2.190 -1.870 1.388 1.00 95.12 89 LEU A N 1
ATOM 673 C CA . LEU A 1 89 ? 1.835 -2.102 2.790 1.00 95.12 89 LEU A CA 1
ATOM 674 C C . LEU A 1 89 ? 2.417 -1.026 3.721 1.00 95.12 89 LEU A C 1
ATOM 676 O O . LEU A 1 89 ? 1.725 -0.534 4.609 1.00 95.12 89 LEU A O 1
ATOM 680 N N . ARG A 1 90 ? 3.670 -0.613 3.502 1.00 95.25 90 ARG A N 1
ATOM 681 C CA . ARG A 1 90 ? 4.290 0.484 4.267 1.00 95.25 90 ARG A CA 1
ATOM 682 C C . ARG A 1 90 ? 3.566 1.810 4.054 1.00 95.25 90 ARG A C 1
ATOM 684 O O . ARG A 1 90 ? 3.310 2.515 5.025 1.00 95.25 90 ARG A O 1
ATOM 691 N N . ALA A 1 91 ? 3.196 2.122 2.812 1.00 95.69 91 ALA A N 1
ATOM 692 C CA . ALA A 1 91 ? 2.399 3.301 2.490 1.00 95.69 91 ALA A CA 1
ATOM 693 C C . ALA A 1 91 ? 1.045 3.264 3.209 1.00 95.69 91 ALA A C 1
ATOM 695 O O . ALA A 1 91 ? 0.670 4.257 3.819 1.00 95.69 91 ALA A O 1
ATOM 696 N N . LEU A 1 92 ? 0.355 2.117 3.212 1.00 96.94 92 LEU A N 1
ATOM 697 C CA . LEU A 1 92 ? -0.905 1.946 3.937 1.00 96.94 92 LEU A CA 1
ATOM 698 C C . LEU A 1 92 ? -0.748 2.250 5.433 1.00 96.94 92 LEU A C 1
ATOM 700 O O . LEU A 1 92 ? -1.547 2.995 5.993 1.00 96.94 92 LEU A O 1
ATOM 704 N N . ILE A 1 93 ? 0.289 1.703 6.074 1.00 96.62 93 ILE A N 1
ATOM 705 C CA . ILE A 1 93 ? 0.553 1.942 7.500 1.00 96.62 93 ILE A CA 1
ATOM 706 C C . ILE A 1 93 ? 0.806 3.432 7.763 1.00 96.62 93 ILE A C 1
ATOM 708 O O . ILE A 1 93 ? 0.231 3.996 8.689 1.00 96.62 93 ILE A O 1
ATOM 712 N N . LEU A 1 94 ? 1.630 4.089 6.943 1.00 96.25 94 LEU A N 1
ATOM 713 C CA . LEU A 1 94 ? 1.933 5.516 7.095 1.00 96.25 94 LEU A CA 1
ATOM 714 C C . LEU A 1 94 ? 0.706 6.405 6.846 1.00 96.25 94 LEU A C 1
ATOM 716 O O . LEU A 1 94 ? 0.515 7.382 7.567 1.00 96.25 94 LEU A O 1
ATOM 720 N N . LEU A 1 95 ? -0.159 6.044 5.893 1.00 96.38 95 LEU A N 1
ATOM 721 C CA . LEU A 1 95 ? -1.443 6.716 5.680 1.00 96.38 95 LEU A CA 1
ATOM 722 C C . LEU A 1 95 ? -2.364 6.555 6.892 1.00 96.38 95 LEU A C 1
ATOM 724 O O . LEU A 1 95 ? -2.929 7.540 7.357 1.00 96.38 95 LEU A O 1
ATOM 728 N N . ALA A 1 96 ? -2.466 5.349 7.455 1.00 94.69 96 ALA A N 1
ATOM 729 C CA . ALA A 1 96 ? -3.259 5.110 8.659 1.00 94.69 96 ALA A CA 1
ATOM 730 C C . ALA A 1 96 ? -2.755 5.943 9.850 1.00 94.69 96 ALA A C 1
ATOM 732 O O . ALA A 1 96 ? -3.555 6.528 10.578 1.00 94.69 96 ALA A O 1
ATOM 733 N N . ILE A 1 97 ? -1.432 6.053 10.019 1.00 94.12 97 ILE A N 1
ATOM 734 C CA . ILE A 1 97 ? -0.816 6.908 11.043 1.00 94.12 97 ILE A CA 1
ATOM 735 C C . ILE A 1 97 ? -1.164 8.378 10.799 1.00 94.12 97 ILE A C 1
ATOM 737 O O . ILE A 1 97 ? -1.579 9.061 11.731 1.00 94.12 97 ILE A O 1
ATOM 741 N N . LYS A 1 98 ? -1.052 8.858 9.555 1.00 93.50 98 LYS A N 1
ATOM 742 C CA . LYS A 1 98 ? -1.395 10.239 9.193 1.00 93.50 98 LYS A CA 1
ATOM 743 C C . LYS A 1 98 ? -2.868 10.551 9.475 1.00 93.50 98 LYS A C 1
ATOM 745 O O . LYS A 1 98 ? -3.163 11.578 10.081 1.00 93.50 98 LYS A O 1
ATOM 750 N N . GLY A 1 99 ? -3.780 9.658 9.091 1.00 92.38 99 GLY A N 1
ATOM 751 C CA . GLY A 1 99 ? -5.209 9.797 9.383 1.00 92.38 99 GLY A CA 1
ATOM 752 C C . GLY A 1 99 ? -5.500 9.801 10.885 1.00 92.38 99 GLY A C 1
ATOM 753 O O . GLY A 1 99 ? -6.245 10.653 11.369 1.00 92.38 99 GLY A O 1
ATOM 754 N N . TYR A 1 100 ? -4.845 8.918 11.646 1.00 90.56 100 TYR A N 1
ATOM 755 C CA . TYR A 1 100 ? -4.937 8.912 13.106 1.00 90.56 100 TYR A CA 1
ATOM 756 C C . TYR A 1 100 ? -4.438 10.225 13.723 1.00 90.56 100 TYR A C 1
ATOM 758 O O . TYR A 1 100 ? -5.101 10.780 14.592 1.00 90.56 100 TYR A O 1
ATOM 766 N N . GLU A 1 101 ? -3.299 10.756 13.272 1.00 89.06 101 GLU A N 1
ATOM 767 C CA . GLU A 1 101 ? -2.752 12.028 13.760 1.00 89.06 101 GLU A CA 1
ATOM 768 C C . GLU A 1 101 ? -3.696 13.202 13.459 1.00 89.06 101 GLU A C 1
ATOM 770 O O . GLU A 1 101 ? -3.968 14.005 14.354 1.00 89.06 101 GLU A O 1
ATOM 775 N N . GLN A 1 102 ? -4.271 13.264 12.252 1.00 88.44 102 GLN A N 1
ATOM 776 C CA . GLN A 1 102 ? -5.283 14.265 11.891 1.00 88.44 102 GLN A CA 1
ATOM 777 C C . GLN A 1 102 ? -6.531 14.168 12.779 1.00 88.44 102 GLN A C 1
ATOM 779 O O . GLN A 1 102 ? -7.028 15.187 13.260 1.00 88.44 102 GLN A O 1
ATOM 784 N N . GLN A 1 103 ? -7.030 12.955 13.034 1.00 86.62 103 GLN A N 1
ATOM 785 C CA . GLN A 1 103 ? -8.186 12.747 13.904 1.00 86.62 103 GLN A CA 1
ATOM 786 C C . GLN A 1 103 ? -7.871 13.111 15.359 1.00 86.62 103 GLN A C 1
ATOM 788 O O . GLN A 1 103 ? -8.668 13.793 16.000 1.00 86.62 103 GLN A O 1
ATOM 793 N N . ARG A 1 104 ? -6.698 12.715 15.868 1.00 83.56 104 ARG A N 1
ATOM 794 C CA . ARG A 1 104 ? -6.255 12.998 17.240 1.00 83.56 104 ARG A CA 1
ATOM 795 C C . ARG A 1 104 ? -6.159 14.498 17.507 1.00 83.56 104 ARG A C 1
ATOM 797 O O . ARG A 1 104 ? -6.572 14.956 18.568 1.00 83.56 104 ARG A O 1
ATOM 804 N N . LEU A 1 105 ? -5.652 15.263 16.539 1.00 82.06 105 LEU A N 1
ATOM 805 C CA . LEU A 1 105 ? -5.613 16.726 16.620 1.00 82.06 105 LEU A CA 1
ATOM 806 C C . LEU A 1 105 ? -7.018 17.345 16.675 1.00 82.06 105 LEU A C 1
ATOM 808 O O . LEU A 1 105 ? -7.203 18.356 17.344 1.00 82.06 105 LEU A O 1
ATOM 812 N N . ARG A 1 106 ? -8.009 16.736 16.009 1.00 82.44 106 ARG A N 1
ATOM 813 C CA . ARG A 1 106 ? -9.401 17.218 16.001 1.00 82.44 106 ARG A CA 1
ATOM 814 C C . ARG A 1 106 ? -10.166 16.882 17.283 1.00 82.44 106 ARG A C 1
ATOM 816 O O . ARG A 1 106 ? -10.998 17.681 17.697 1.00 82.44 106 ARG A O 1
ATOM 823 N N . THR A 1 107 ? -9.931 15.719 17.896 1.00 81.12 107 THR A N 1
ATOM 824 C CA . THR A 1 107 ? -10.753 15.227 19.021 1.00 81.12 107 THR A CA 1
ATOM 825 C C . THR A 1 107 ? -10.145 15.431 20.409 1.00 81.12 107 THR A C 1
ATOM 827 O O . THR A 1 107 ? -10.839 15.181 21.389 1.00 81.12 107 THR A O 1
ATOM 830 N N . LEU A 1 108 ? -8.884 15.874 20.528 1.00 70.56 108 LEU A N 1
ATOM 831 C CA . LEU A 1 108 ? -8.171 16.089 21.807 1.00 70.56 108 LEU A CA 1
ATOM 832 C C . LEU A 1 108 ? -8.113 14.854 22.737 1.00 70.56 108 LEU A C 1
ATOM 834 O O . LEU A 1 108 ? -7.726 14.971 23.898 1.00 70.56 108 LEU A O 1
ATOM 838 N N . MET A 1 109 ? -8.464 13.660 22.251 1.00 65.19 109 MET A N 1
ATOM 839 C CA . MET A 1 109 ? -8.425 12.431 23.045 1.00 65.19 109 MET A CA 1
ATOM 840 C C . MET A 1 109 ? -7.029 11.801 22.995 1.00 65.19 109 MET A C 1
ATOM 842 O O . MET A 1 109 ? -6.449 11.626 21.921 1.00 65.19 109 MET A O 1
ATOM 846 N N . VAL A 1 110 ? -6.502 11.421 24.160 1.00 60.94 110 VAL A N 1
ATOM 847 C CA . VAL A 1 110 ? -5.220 10.718 24.301 1.00 60.94 110 VAL A CA 1
ATOM 848 C C . VAL A 1 110 ? -5.471 9.424 25.065 1.00 60.94 110 VAL A C 1
ATOM 850 O O . VAL A 1 110 ? -5.684 9.446 26.271 1.00 60.94 110 VAL A O 1
ATOM 853 N N . GLY A 1 111 ? -5.477 8.293 24.362 1.00 68.31 111 GLY A N 1
ATOM 854 C CA . GLY A 1 111 ? -5.276 6.994 24.995 1.00 68.31 111 GLY A CA 1
ATOM 855 C C . GLY A 1 111 ? -3.835 6.547 24.770 1.00 68.31 111 GLY A C 1
ATOM 856 O O . GLY A 1 111 ? -3.393 6.392 23.627 1.00 68.31 111 GLY A O 1
ATOM 857 N N . ASP A 1 112 ? -3.092 6.341 25.856 1.00 70.19 112 ASP A N 1
ATOM 858 C CA . ASP A 1 112 ? -1.663 5.996 25.811 1.00 70.19 112 ASP A CA 1
ATOM 859 C C . ASP A 1 112 ? -1.388 4.694 25.034 1.00 70.19 112 ASP A C 1
ATOM 861 O O . ASP A 1 112 ? -0.376 4.558 24.340 1.00 70.19 112 ASP A O 1
ATOM 865 N N . GLU A 1 113 ? -2.330 3.748 25.063 1.00 79.75 113 GLU A N 1
ATOM 866 C CA . GLU A 1 113 ? -2.206 2.460 24.375 1.00 79.75 113 GLU A CA 1
ATOM 867 C C . GLU A 1 113 ? -2.196 2.599 22.840 1.00 79.75 113 GLU A C 1
ATOM 869 O O . GLU A 1 113 ? -1.408 1.936 22.156 1.00 79.75 113 GLU A O 1
ATOM 874 N N . GLN A 1 114 ? -3.031 3.479 22.268 1.00 81.19 114 GLN A N 1
ATOM 875 C CA . GLN A 1 114 ? -3.053 3.679 20.813 1.00 81.19 114 GLN A CA 1
ATOM 876 C C . GLN A 1 114 ? -1.774 4.363 20.331 1.00 81.19 114 GLN A C 1
ATOM 878 O O . GLN A 1 114 ? -1.259 4.027 19.264 1.00 81.19 114 GLN A O 1
ATOM 883 N N . VAL A 1 115 ? -1.219 5.271 21.140 1.00 84.56 115 VAL A N 1
ATOM 884 C CA . VAL A 1 115 ? 0.047 5.947 20.837 1.00 84.56 115 VAL A CA 1
ATOM 885 C C . VAL A 1 115 ? 1.188 4.935 20.732 1.00 84.56 115 VAL A C 1
ATOM 887 O O . VAL A 1 115 ? 1.923 4.952 19.746 1.00 84.56 115 VAL A O 1
ATOM 890 N N . SER A 1 116 ? 1.293 3.999 21.678 1.00 88.56 116 SER A N 1
ATOM 891 C CA . SER A 1 116 ? 2.320 2.946 21.644 1.00 88.56 116 SER A CA 1
ATOM 892 C C . SER A 1 116 ? 2.231 2.064 20.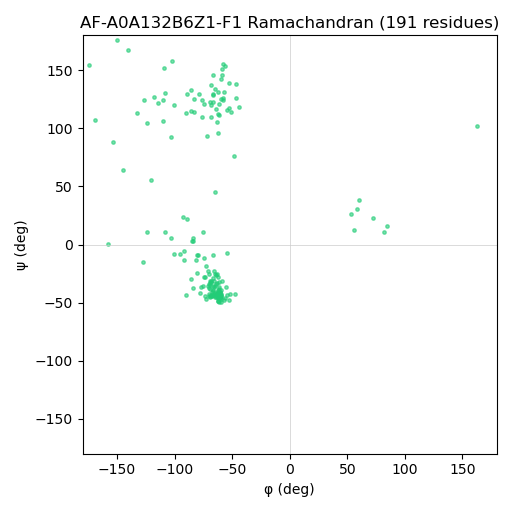386 1.00 88.56 116 SER A C 1
ATOM 894 O O . SER A 1 116 ? 3.240 1.799 19.717 1.00 88.56 116 SER A O 1
ATOM 896 N N . ARG A 1 117 ? 1.012 1.671 19.983 1.00 89.75 117 ARG A N 1
ATOM 897 C CA . ARG A 1 117 ? 0.788 0.905 18.742 1.00 89.75 117 ARG A CA 1
ATOM 898 C C . ARG A 1 117 ? 1.193 1.694 17.498 1.00 89.75 117 ARG A C 1
ATOM 900 O O . ARG A 1 117 ? 1.870 1.152 16.628 1.00 89.75 117 ARG A O 1
ATOM 907 N N . VAL A 1 118 ? 0.819 2.970 17.426 1.00 90.81 118 VAL A N 1
ATOM 908 C CA . VAL A 1 118 ? 1.162 3.867 16.312 1.00 90.81 118 VAL A CA 1
ATOM 909 C C . VAL A 1 118 ? 2.675 4.036 16.181 1.00 90.81 118 VAL A C 1
ATOM 911 O O . VAL A 1 118 ? 3.205 3.940 15.075 1.00 90.81 118 VAL A O 1
ATOM 914 N N . LEU A 1 119 ? 3.389 4.210 17.296 1.00 91.31 119 LEU A N 1
ATOM 915 C CA . LEU A 1 119 ? 4.852 4.281 17.300 1.00 91.31 119 LEU A CA 1
ATOM 916 C C . LEU A 1 119 ? 5.491 2.975 16.805 1.00 91.31 119 LEU A C 1
ATOM 918 O O . LEU A 1 119 ? 6.410 3.011 15.984 1.00 91.31 119 LEU A O 1
ATOM 922 N N . SER A 1 120 ? 4.969 1.825 17.236 1.00 93.56 120 SER A N 1
ATOM 923 C CA . SER A 1 120 ? 5.441 0.512 16.778 1.00 93.56 120 SER A CA 1
ATOM 924 C C . SER A 1 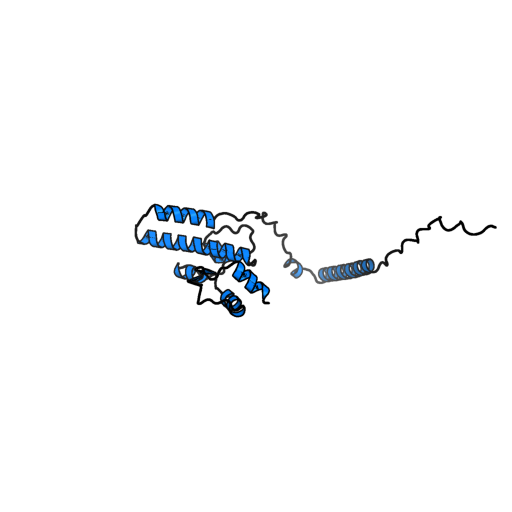120 ? 5.242 0.333 15.268 1.00 93.56 120 SER A C 1
ATOM 926 O O . SER A 1 120 ? 6.167 -0.050 14.549 1.00 93.56 120 SER A O 1
ATOM 928 N N . LEU A 1 121 ? 4.056 0.681 14.765 1.00 94.25 121 LEU A N 1
ATOM 929 C CA . LEU A 1 121 ? 3.734 0.631 13.338 1.00 94.25 121 LEU A CA 1
ATOM 930 C C . LEU A 1 121 ? 4.618 1.575 12.516 1.00 94.25 121 LEU A C 1
ATOM 932 O O . LEU A 1 121 ? 5.116 1.184 11.458 1.00 94.25 121 LEU A O 1
ATOM 936 N N . ARG A 1 122 ? 4.868 2.791 13.020 1.00 94.69 122 ARG A N 1
ATOM 937 C CA . ARG A 1 122 ? 5.776 3.758 12.389 1.00 94.69 122 ARG A CA 1
ATOM 938 C C . ARG A 1 122 ? 7.186 3.186 12.279 1.00 94.69 122 ARG A C 1
ATOM 940 O O . ARG A 1 122 ? 7.770 3.237 11.202 1.00 94.69 122 ARG A O 1
ATOM 947 N N . SER A 1 123 ? 7.710 2.593 13.353 1.00 94.25 123 SER A N 1
ATOM 948 C CA . SER A 1 123 ? 9.037 1.962 13.358 1.00 94.25 123 SER A CA 1
ATOM 949 C C . SER A 1 123 ? 9.165 0.882 12.275 1.00 94.25 123 SER A C 1
ATOM 951 O O . SER A 1 123 ? 10.107 0.897 11.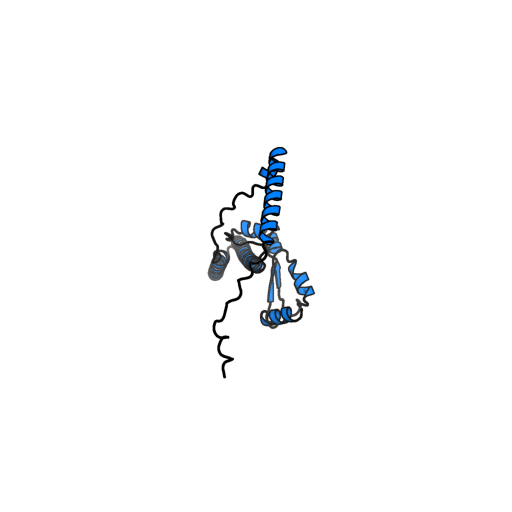479 1.00 94.25 123 SER A O 1
ATOM 953 N N . ILE A 1 124 ? 8.164 0.003 12.157 1.00 92.06 124 ILE A N 1
ATOM 954 C CA . ILE A 1 124 ? 8.127 -1.043 11.122 1.00 92.06 124 ILE A CA 1
ATOM 955 C C . ILE A 1 124 ? 8.122 -0.423 9.720 1.00 92.06 124 ILE A C 1
ATOM 957 O O . ILE A 1 124 ? 8.927 -0.804 8.864 1.00 92.06 124 ILE A O 1
ATOM 961 N N . ALA A 1 125 ? 7.243 0.553 9.479 1.00 92.75 125 ALA A N 1
ATOM 962 C CA . ALA A 1 125 ? 7.104 1.182 8.170 1.00 92.75 125 ALA A CA 1
ATOM 963 C C . ALA A 1 125 ? 8.370 1.940 7.736 1.00 92.75 125 ALA A C 1
ATOM 965 O O . ALA A 1 125 ? 8.722 1.920 6.552 1.00 92.75 125 ALA A O 1
ATOM 966 N N . MET A 1 126 ? 9.084 2.534 8.695 1.00 92.25 126 MET A N 1
ATOM 967 C CA . MET A 1 126 ? 10.291 3.337 8.477 1.00 92.25 126 MET A CA 1
ATOM 968 C C . MET A 1 126 ? 11.595 2.528 8.546 1.00 92.25 126 MET A C 1
ATOM 970 O O . MET A 1 126 ? 12.661 3.061 8.254 1.00 92.25 126 MET A O 1
ATOM 974 N N . THR A 1 127 ? 11.562 1.238 8.888 1.00 89.94 127 THR A N 1
ATOM 975 C CA . THR A 1 127 ? 12.786 0.422 8.944 1.00 89.94 127 THR A CA 1
ATOM 976 C C . THR A 1 127 ? 13.374 0.237 7.535 1.00 89.94 127 THR A C 1
ATOM 978 O O . THR A 1 127 ? 12.674 -0.303 6.669 1.00 89.94 127 THR A O 1
ATOM 981 N N . PRO A 1 128 ? 14.635 0.630 7.261 1.00 82.75 128 PRO A N 1
ATOM 982 C CA . PRO A 1 128 ? 15.261 0.427 5.955 1.00 82.75 128 PRO A CA 1
ATOM 983 C C . PRO A 1 128 ? 15.302 -1.052 5.558 1.00 82.75 128 PRO A C 1
ATOM 985 O O . PRO A 1 128 ? 15.481 -1.930 6.400 1.00 82.75 128 PRO A O 1
ATOM 988 N N . LEU A 1 129 ? 15.164 -1.345 4.264 1.00 76.75 129 LEU A N 1
ATOM 989 C CA . LEU A 1 129 ? 15.233 -2.727 3.791 1.00 76.75 129 LEU A CA 1
ATOM 990 C C . LEU A 1 129 ? 16.657 -3.303 3.936 1.00 76.75 129 LEU A C 1
ATOM 992 O O . LEU A 1 129 ? 17.629 -2.621 3.592 1.00 76.75 129 LEU A O 1
ATOM 996 N N . PRO A 1 130 ? 16.805 -4.561 4.394 1.00 68.44 130 PRO A N 1
ATOM 997 C CA . PRO A 1 130 ? 18.101 -5.227 4.457 1.00 68.44 130 PRO A CA 1
ATOM 998 C C . PRO A 1 130 ? 18.658 -5.479 3.046 1.00 68.44 130 PRO A C 1
ATOM 1000 O O . PRO A 1 130 ? 17.915 -5.737 2.101 1.00 68.44 130 PRO A O 1
ATOM 1003 N N . GLY A 1 131 ? 19.983 -5.406 2.883 1.00 63.44 131 GLY A N 1
ATOM 1004 C CA . GLY A 1 131 ? 20.653 -5.726 1.610 1.00 63.44 131 GLY A CA 1
ATOM 1005 C C . GLY A 1 131 ? 20.665 -4.606 0.560 1.00 63.44 131 GLY A C 1
ATOM 1006 O O . GLY A 1 131 ? 21.066 -4.833 -0.584 1.00 63.44 131 GLY A O 1
ATOM 1007 N N . VAL A 1 132 ? 20.278 -3.386 0.939 1.00 59.38 132 VAL A N 1
ATOM 1008 C CA . VAL A 1 132 ? 20.397 -2.176 0.114 1.00 59.38 132 VAL A CA 1
ATOM 1009 C C . VAL A 1 132 ? 21.879 -1.896 -0.170 1.00 59.38 132 VAL A C 1
ATOM 1011 O O . VAL A 1 132 ? 22.590 -1.284 0.625 1.00 59.38 132 VAL A O 1
ATOM 1014 N N . ARG A 1 133 ? 22.367 -2.345 -1.333 1.00 55.75 133 ARG A N 1
ATOM 1015 C CA . ARG A 1 133 ? 23.667 -1.908 -1.862 1.00 55.75 133 ARG A CA 1
ATOM 1016 C C . ARG A 1 133 ? 23.579 -0.402 -2.108 1.00 55.75 133 ARG A C 1
ATOM 1018 O O . ARG A 1 133 ? 22.621 0.051 -2.738 1.00 55.75 133 ARG A O 1
ATOM 1025 N N . LYS A 1 134 ? 24.572 0.365 -1.633 1.00 54.44 134 LYS A N 1
ATOM 1026 C CA . LYS A 1 134 ? 24.688 1.802 -1.937 1.00 54.44 134 LYS A CA 1
ATOM 1027 C C . LYS A 1 134 ? 24.473 2.006 -3.444 1.00 54.44 134 LYS A C 1
ATOM 1029 O O . LYS A 1 134 ? 24.979 1.182 -4.218 1.00 54.44 134 LYS A O 1
ATOM 1034 N N . PRO A 1 135 ? 23.724 3.038 -3.875 1.00 52.25 135 PRO A N 1
ATOM 1035 C CA . PRO A 1 135 ? 23.549 3.312 -5.291 1.00 52.25 135 PRO A CA 1
ATOM 1036 C C . PRO A 1 135 ? 24.929 3.348 -5.946 1.00 52.25 135 PRO A C 1
ATOM 1038 O O . PRO A 1 135 ? 25.746 4.200 -5.609 1.00 52.25 135 PRO A O 1
ATOM 1041 N N . LYS A 1 136 ? 25.224 2.396 -6.843 1.00 54.28 136 LYS A N 1
ATOM 1042 C CA . LYS A 1 136 ? 26.396 2.542 -7.708 1.00 54.28 136 LYS A CA 1
ATOM 1043 C C . LYS A 1 136 ? 26.176 3.846 -8.459 1.00 54.28 136 LYS A C 1
ATOM 1045 O O . LYS A 1 136 ? 25.118 3.988 -9.081 1.00 54.28 136 LYS A O 1
ATOM 1050 N N . GLU A 1 137 ? 27.127 4.775 -8.365 1.00 56.47 137 GLU A N 1
ATOM 1051 C CA . GLU A 1 137 ? 27.097 6.012 -9.139 1.00 56.47 137 GLU A CA 1
ATOM 1052 C C . GLU A 1 137 ? 26.714 5.661 -10.572 1.00 56.47 137 GLU A C 1
ATOM 1054 O O . GLU A 1 137 ? 27.351 4.833 -11.237 1.00 56.47 137 GLU A O 1
ATOM 1059 N N . LYS A 1 138 ? 25.579 6.206 -11.018 1.00 53.25 138 LYS A N 1
ATOM 1060 C CA . LYS A 1 138 ? 25.135 6.009 -12.388 1.00 53.25 138 LYS A CA 1
ATOM 1061 C C . LYS A 1 138 ? 26.207 6.657 -13.251 1.00 53.25 138 LYS A C 1
ATOM 1063 O O . LYS A 1 138 ? 26.245 7.880 -13.335 1.00 53.25 138 LYS A O 1
ATOM 1068 N N . ARG A 1 139 ? 27.054 5.848 -13.901 1.00 56.94 139 ARG A N 1
ATOM 1069 C CA . ARG A 1 139 ? 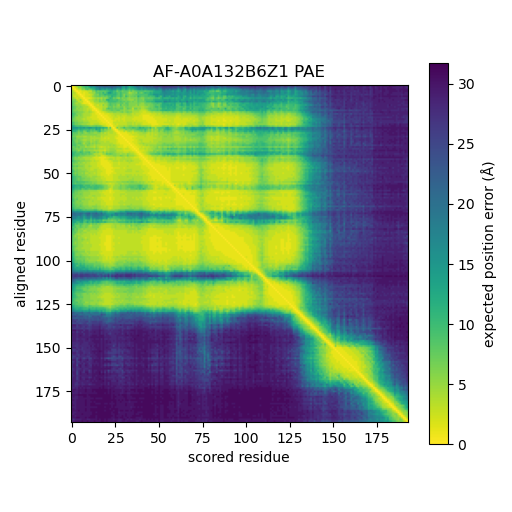27.910 6.339 -14.987 1.00 56.94 139 ARG A CA 1
ATOM 1070 C C . ARG A 1 139 ? 27.015 7.174 -15.907 1.00 56.94 139 ARG A C 1
ATOM 1072 O O . ARG A 1 139 ? 25.952 6.663 -16.290 1.00 56.94 139 ARG A O 1
ATOM 1079 N N . PRO A 1 140 ? 27.371 8.433 -16.210 1.00 52.06 140 PRO A N 1
ATOM 1080 C CA . PRO A 1 140 ? 26.525 9.299 -17.010 1.00 52.06 140 PRO A CA 1
ATOM 1081 C C . PRO A 1 140 ? 26.175 8.569 -18.306 1.00 52.06 140 PRO A C 1
ATOM 1083 O O . PRO A 1 140 ? 27.040 8.158 -19.082 1.00 52.06 140 PRO A O 1
ATOM 1086 N N . ARG A 1 141 ? 24.879 8.312 -18.512 1.00 60.81 141 ARG A N 1
ATOM 1087 C CA . ARG A 1 141 ? 24.389 7.778 -19.782 1.00 60.81 141 ARG A CA 1
ATOM 1088 C C . ARG A 1 141 ? 24.497 8.922 -20.780 1.00 60.81 141 ARG A C 1
ATOM 1090 O O . ARG A 1 141 ? 23.573 9.719 -20.897 1.00 60.81 141 ARG A O 1
ATOM 1097 N N . ASN A 1 142 ? 25.623 8.972 -21.490 1.00 56.22 142 ASN A N 1
ATOM 1098 C CA . ASN A 1 142 ? 25.973 9.926 -22.549 1.00 56.22 142 ASN A CA 1
ATOM 1099 C C . ASN A 1 142 ? 25.063 9.816 -23.792 1.00 56.22 142 ASN A C 1
ATOM 1101 O O . ASN A 1 142 ? 25.532 9.799 -24.925 1.00 56.22 142 ASN A O 1
ATOM 1105 N N . LYS A 1 143 ? 23.741 9.727 -23.613 1.00 55.78 143 LYS A N 1
ATOM 1106 C CA . LYS A 1 143 ? 22.775 9.710 -24.718 1.00 55.78 143 LYS A CA 1
ATOM 1107 C C . LYS A 1 143 ? 22.672 11.076 -25.407 1.00 55.78 143 LYS A C 1
ATOM 1109 O O . LYS A 1 143 ? 22.359 11.121 -26.588 1.00 55.78 143 LYS A O 1
ATOM 1114 N N . HIS A 1 144 ? 22.986 12.168 -24.704 1.00 53.94 144 HIS A N 1
ATOM 1115 C CA . HIS A 1 144 ? 22.962 13.522 -25.270 1.00 53.94 144 HIS A CA 1
ATOM 1116 C C . HIS A 1 144 ? 24.203 13.880 -26.100 1.00 53.94 144 HIS A C 1
ATOM 1118 O O . HIS A 1 144 ? 24.094 14.694 -27.008 1.00 53.94 144 HIS A O 1
ATOM 1124 N N . ILE A 1 145 ? 25.349 13.234 -25.865 1.00 55.28 145 ILE A N 1
ATOM 1125 C CA . ILE A 1 145 ? 26.593 13.521 -26.603 1.00 55.28 145 ILE A CA 1
ATOM 1126 C C . ILE A 1 145 ? 26.537 12.975 -28.041 1.00 55.28 145 ILE A C 1
ATOM 1128 O O . ILE A 1 145 ? 27.118 13.552 -28.949 1.00 55.28 145 ILE A O 1
ATOM 1132 N N . ALA A 1 146 ? 25.772 11.909 -28.290 1.00 55.34 146 ALA A N 1
ATOM 1133 C CA . ALA A 1 146 ? 25.613 11.369 -29.642 1.00 55.34 146 ALA A CA 1
ATOM 1134 C C . ALA A 1 146 ? 24.883 12.332 -30.603 1.00 55.34 146 ALA A C 1
ATOM 1136 O O . ALA A 1 146 ? 25.061 12.225 -31.811 1.00 55.34 146 ALA A O 1
ATOM 1137 N N . LYS A 1 147 ? 24.084 13.281 -30.083 1.00 56.59 147 LYS A N 1
ATOM 1138 C CA . LYS A 1 147 ? 23.410 14.310 -30.897 1.00 56.59 147 LYS A CA 1
ATOM 1139 C C . LYS A 1 147 ? 24.312 15.497 -31.257 1.00 56.59 147 LYS A C 1
ATOM 1141 O O . LYS A 1 147 ? 23.934 16.269 -32.127 1.00 56.59 147 LYS A O 1
ATOM 1146 N N . THR A 1 148 ? 25.477 15.641 -30.623 1.00 59.62 148 THR A N 1
ATOM 1147 C CA . THR A 1 148 ? 26.440 16.725 -30.896 1.00 59.62 148 THR A CA 1
ATOM 1148 C C . THR A 1 148 ? 27.642 16.271 -31.726 1.00 59.62 148 THR A C 1
ATOM 1150 O O . THR A 1 148 ? 28.579 17.038 -31.927 1.00 59.62 148 THR A O 1
ATOM 1153 N N . TRP A 1 149 ? 27.656 15.028 -32.215 1.00 65.75 149 TRP A N 1
ATOM 1154 C CA . TRP A 1 149 ? 28.744 14.532 -33.058 1.00 65.75 149 TRP A CA 1
ATOM 1155 C C . TRP A 1 149 ? 28.604 15.022 -34.496 1.00 65.75 149 TRP A C 1
ATOM 1157 O O . TRP A 1 149 ? 27.550 14.837 -35.106 1.00 65.75 149 TRP A O 1
ATOM 1167 N N . SER A 1 150 ? 29.690 15.584 -35.036 1.00 75.56 150 SER A N 1
ATOM 1168 C CA . SER A 1 150 ? 29.818 15.889 -36.462 1.00 75.56 150 SER A CA 1
ATOM 1169 C C . SER A 1 150 ? 29.593 14.631 -37.309 1.00 75.56 150 SER A C 1
ATOM 1171 O O . SER A 1 150 ? 29.827 13.510 -36.845 1.00 75.56 150 SER A O 1
ATOM 1173 N N . LEU A 1 151 ? 29.137 14.813 -38.554 1.00 75.44 151 LEU A N 1
ATOM 1174 C CA . LEU A 1 151 ? 28.890 13.715 -39.502 1.00 75.44 151 LEU A CA 1
ATOM 1175 C C . LEU A 1 151 ? 30.112 12.792 -39.639 1.00 75.44 151 LEU A C 1
ATOM 1177 O O . LEU A 1 151 ? 29.978 11.575 -39.560 1.00 75.44 151 LEU A O 1
ATOM 1181 N N . GLU A 1 152 ? 31.301 13.383 -39.708 1.00 79.38 152 GLU A N 1
ATOM 1182 C CA . GLU A 1 152 ? 32.585 12.683 -39.804 1.00 79.38 152 GLU A CA 1
ATOM 1183 C C . GLU A 1 152 ? 32.857 11.768 -38.597 1.00 79.38 152 GLU A C 1
ATOM 1185 O O . GLU A 1 152 ? 33.219 10.599 -38.741 1.00 79.38 152 GLU A O 1
ATOM 1190 N N . LYS A 1 153 ? 32.580 12.252 -37.381 1.00 79.38 153 LYS A N 1
ATOM 1191 C CA . LYS A 1 153 ? 32.751 11.461 -36.156 1.00 79.38 153 LYS A CA 1
ATOM 1192 C C . LYS A 1 153 ? 31.741 10.316 -36.068 1.00 79.38 153 LYS A C 1
ATOM 1194 O O . LYS A 1 153 ? 32.041 9.264 -35.506 1.00 79.38 153 LYS A O 1
ATOM 1199 N N . GLN A 1 154 ? 30.542 10.491 -36.622 1.00 76.38 154 GLN A N 1
ATOM 1200 C CA . GLN A 1 154 ? 29.553 9.414 -36.697 1.00 76.38 154 GLN A CA 1
ATOM 1201 C C . GLN A 1 154 ? 29.970 8.327 -37.693 1.00 76.38 154 GLN A C 1
ATOM 1203 O O . GLN A 1 154 ? 29.741 7.147 -37.421 1.00 76.38 154 GLN A O 1
ATOM 1208 N N . GLU A 1 155 ? 30.579 8.705 -38.815 1.00 82.38 155 GLU A N 1
ATOM 1209 C CA . GLU A 1 155 ? 31.052 7.775 -39.841 1.00 82.38 155 GLU A CA 1
ATOM 1210 C C . GLU A 1 155 ? 32.236 6.938 -39.352 1.00 82.38 155 GLU A C 1
ATOM 1212 O O . GLU A 1 155 ? 32.170 5.711 -39.424 1.00 82.38 155 GLU A O 1
ATOM 1217 N N . GLN A 1 156 ? 33.220 7.557 -38.689 1.00 84.06 156 GLN A N 1
ATOM 1218 C CA . GLN A 1 156 ? 34.323 6.837 -38.034 1.00 84.06 156 GLN A CA 1
ATOM 1219 C C . GLN A 1 156 ? 33.822 5.775 -37.045 1.00 84.06 156 GLN A C 1
ATOM 1221 O O . GLN A 1 156 ? 34.289 4.638 -37.040 1.00 84.06 156 GLN A O 1
ATOM 1226 N N . ILE A 1 157 ? 32.812 6.111 -36.239 1.00 80.38 157 ILE A N 1
ATOM 1227 C CA . ILE A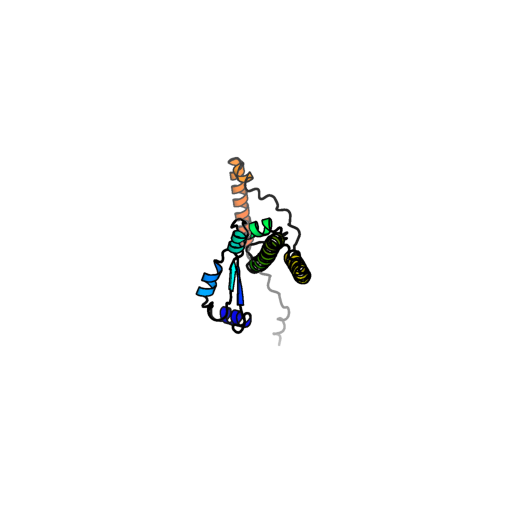 1 157 ? 32.232 5.175 -35.266 1.00 80.38 157 ILE A CA 1
ATOM 1228 C C . ILE A 1 157 ? 31.463 4.042 -35.961 1.00 80.38 157 ILE A C 1
ATOM 1230 O O . ILE A 1 157 ? 31.402 2.925 -35.439 1.00 80.38 157 ILE A O 1
ATOM 1234 N N . ARG A 1 158 ? 30.856 4.294 -37.128 1.00 81.75 158 ARG A N 1
ATOM 1235 C CA . ARG A 1 158 ? 30.219 3.241 -37.934 1.00 81.75 158 ARG A CA 1
ATOM 1236 C C . ARG A 1 158 ? 31.268 2.311 -38.540 1.00 81.75 158 ARG A C 1
ATOM 1238 O O . ARG A 1 158 ? 31.072 1.100 -38.466 1.00 81.75 158 ARG A O 1
ATOM 1245 N N . GLU A 1 159 ? 32.368 2.853 -39.054 1.00 82.69 159 GLU A N 1
ATOM 1246 C CA . GLU A 1 159 ? 33.504 2.096 -39.595 1.00 82.69 159 GLU A CA 1
ATOM 1247 C C . GLU A 1 159 ? 34.122 1.186 -38.529 1.00 82.69 159 GLU A C 1
ATOM 1249 O O . GLU A 1 159 ? 34.233 -0.024 -38.719 1.00 82.69 159 GLU A O 1
ATOM 1254 N N . GLU A 1 160 ? 34.412 1.740 -37.350 1.00 83.69 160 GLU A N 1
ATOM 1255 C CA . GLU A 1 160 ? 34.992 0.999 -36.228 1.00 83.69 160 GLU A CA 1
ATOM 1256 C C . GLU A 1 160 ? 34.076 -0.157 -35.791 1.00 83.69 160 GLU A C 1
ATOM 1258 O O . GLU A 1 160 ? 34.524 -1.268 -35.500 1.00 83.69 160 GLU A O 1
ATOM 1263 N N . ARG A 1 161 ? 32.756 0.073 -35.788 1.00 79.88 161 ARG A N 1
ATOM 1264 C CA . ARG A 1 161 ? 31.767 -0.970 -35.482 1.00 79.88 161 ARG A CA 1
ATOM 1265 C C . ARG A 1 161 ? 31.656 -2.018 -36.585 1.00 79.88 161 ARG A C 1
ATOM 1267 O O . ARG A 1 161 ? 31.435 -3.183 -36.254 1.00 79.88 161 ARG A O 1
ATOM 1274 N N . ARG A 1 162 ? 31.792 -1.637 -37.861 1.00 81.44 162 ARG A N 1
ATOM 1275 C CA . ARG A 1 162 ? 31.855 -2.587 -38.984 1.00 81.44 162 ARG A CA 1
ATOM 1276 C C . ARG A 1 162 ? 33.079 -3.487 -38.841 1.00 81.44 162 ARG A C 1
ATOM 1278 O O . ARG A 1 162 ? 32.919 -4.703 -38.857 1.00 81.44 162 ARG A O 1
ATOM 1285 N N . GLN A 1 163 ? 34.253 -2.913 -38.584 1.00 75.81 163 GLN A N 1
ATOM 1286 C CA . GLN A 1 163 ? 35.487 -3.677 -38.392 1.00 75.81 163 GLN A CA 1
ATOM 1287 C C . GLN A 1 163 ? 35.409 -4.611 -37.183 1.00 75.81 163 GLN A C 1
ATOM 1289 O O . GLN A 1 163 ? 35.717 -5.789 -37.315 1.00 75.81 163 GLN A O 1
ATOM 1294 N N . LYS A 1 164 ? 34.899 -4.136 -36.038 1.00 73.81 164 LYS A N 1
ATOM 1295 C CA . LYS A 1 164 ? 34.702 -4.978 -34.844 1.00 73.81 164 LYS A CA 1
ATOM 1296 C C . LYS A 1 164 ? 33.728 -6.134 -35.065 1.00 73.81 164 LYS A C 1
ATOM 1298 O O . LYS A 1 164 ? 33.872 -7.181 -34.443 1.00 73.81 164 LYS A O 1
ATOM 1303 N N . ARG A 1 165 ? 32.716 -5.957 -35.921 1.00 70.38 165 ARG A N 1
ATOM 1304 C CA . ARG A 1 165 ? 31.815 -7.054 -36.303 1.00 70.38 165 ARG A CA 1
ATOM 1305 C C . ARG A 1 165 ? 32.531 -8.069 -37.181 1.00 70.38 165 ARG A C 1
ATOM 1307 O O . ARG A 1 165 ? 32.410 -9.251 -36.913 1.00 70.38 165 ARG A O 1
ATOM 1314 N N . ILE A 1 166 ? 33.299 -7.616 -38.169 1.00 69.56 166 ILE A N 1
ATOM 1315 C CA . ILE A 1 166 ? 34.062 -8.503 -39.054 1.00 69.56 166 ILE A CA 1
ATOM 1316 C C . ILE A 1 166 ? 35.096 -9.304 -38.255 1.00 69.56 166 ILE A C 1
ATOM 1318 O O . ILE A 1 166 ? 35.170 -10.517 -38.417 1.00 69.56 166 ILE A O 1
ATOM 1322 N N . THR A 1 167 ? 35.835 -8.669 -37.342 1.00 68.38 167 THR A N 1
ATOM 1323 C CA . THR A 1 167 ? 36.826 -9.368 -36.512 1.00 68.38 167 THR A CA 1
ATOM 1324 C C . THR A 1 167 ? 36.181 -10.347 -35.537 1.00 68.38 167 THR A C 1
ATOM 1326 O O . THR A 1 167 ? 36.636 -11.480 -35.446 1.00 68.38 167 THR A O 1
ATOM 1329 N N . ASN A 1 168 ? 35.088 -9.977 -34.861 1.00 64.50 168 ASN A N 1
ATOM 1330 C CA . ASN A 1 168 ? 34.386 -10.919 -33.982 1.00 64.50 168 ASN A CA 1
ATOM 1331 C C . ASN A 1 168 ? 33.762 -12.093 -34.750 1.00 64.50 168 ASN A C 1
ATOM 1333 O O . ASN A 1 168 ? 33.768 -13.210 -34.242 1.00 64.50 168 ASN A O 1
ATOM 1337 N N . THR A 1 169 ? 33.250 -11.868 -35.962 1.00 62.91 169 THR A N 1
ATOM 1338 C CA . THR A 1 169 ? 32.737 -12.950 -36.815 1.00 62.91 169 THR A CA 1
ATOM 1339 C C . THR A 1 169 ? 33.867 -13.853 -37.316 1.00 62.91 169 THR A C 1
ATOM 1341 O O . THR A 1 169 ? 33.696 -15.065 -37.337 1.00 62.91 169 THR A O 1
ATOM 1344 N N . ALA A 1 170 ? 35.034 -13.298 -37.656 1.00 58.91 170 ALA A N 1
ATOM 1345 C CA . ALA A 1 170 ? 36.204 -14.081 -38.057 1.00 58.91 170 ALA A CA 1
ATOM 1346 C C . ALA A 1 170 ? 36.767 -14.932 -36.904 1.00 58.91 170 ALA A C 1
ATOM 1348 O O . ALA A 1 170 ? 37.188 -16.062 -37.120 1.00 58.91 170 ALA A O 1
ATOM 1349 N N . VAL A 1 171 ? 36.723 -14.425 -35.668 1.00 58.69 171 VAL A N 1
ATOM 1350 C CA . VAL A 1 171 ? 37.118 -15.187 -34.469 1.00 58.69 171 VAL A CA 1
ATOM 1351 C C . VAL A 1 171 ? 36.128 -16.317 -34.166 1.00 58.69 171 VAL A C 1
ATOM 1353 O O . VAL A 1 171 ? 36.544 -17.375 -33.707 1.00 58.69 171 VAL A O 1
ATOM 1356 N N . ALA A 1 172 ? 34.838 -16.132 -34.458 1.00 58.19 172 ALA A N 1
ATOM 1357 C CA . ALA A 1 172 ? 33.813 -17.160 -34.259 1.00 58.19 172 ALA A CA 1
ATOM 1358 C C . ALA A 1 172 ? 33.855 -18.305 -35.296 1.00 58.19 172 ALA A C 1
ATOM 1360 O O . ALA A 1 172 ? 33.182 -19.310 -35.093 1.00 58.19 172 ALA A O 1
ATOM 1361 N N . PHE A 1 173 ? 34.624 -18.157 -36.381 1.00 52.34 173 PHE A N 1
ATOM 1362 C CA . PHE A 1 173 ? 34.763 -19.138 -37.468 1.00 52.34 173 PHE A CA 1
ATOM 1363 C C . PHE A 1 173 ? 36.126 -19.846 -37.499 1.00 52.34 173 PHE A C 1
ATOM 1365 O O . PHE A 1 173 ? 36.433 -20.535 -38.468 1.00 52.34 173 PHE A O 1
ATOM 1372 N N . ARG A 1 174 ? 36.956 -19.699 -36.456 1.00 48.84 174 ARG A N 1
ATOM 1373 C CA . ARG A 1 174 ? 38.129 -20.566 -36.298 1.00 48.84 174 ARG A CA 1
ATOM 1374 C C . ARG A 1 174 ? 37.630 -21.979 -35.991 1.00 48.84 174 ARG A C 1
ATOM 1376 O O . ARG A 1 174 ? 37.065 -22.200 -34.921 1.00 48.84 174 ARG A O 1
ATOM 1383 N N . GLU A 1 175 ? 37.792 -22.884 -36.952 1.00 54.84 175 GLU A N 1
ATOM 1384 C CA . GLU A 1 175 ? 37.572 -24.318 -36.759 1.00 54.84 175 GLU A CA 1
ATOM 1385 C C . GLU A 1 175 ? 38.387 -24.793 -35.544 1.00 54.84 175 GLU A C 1
ATOM 1387 O O . GLU A 1 175 ? 39.508 -24.308 -35.345 1.00 54.84 175 GLU A O 1
ATOM 1392 N N . PRO A 1 176 ? 37.827 -25.662 -34.684 1.00 50.38 176 PRO A N 1
ATOM 1393 C CA . PRO A 1 176 ? 38.601 -26.265 -33.610 1.00 50.38 176 PRO A CA 1
ATOM 1394 C C . PRO A 1 176 ? 39.764 -27.040 -34.239 1.00 50.38 176 PRO A C 1
ATOM 1396 O O . PRO A 1 176 ? 39.536 -27.869 -35.115 1.00 50.38 176 PRO A O 1
ATOM 1399 N N . GLU A 1 177 ? 40.998 -26.737 -33.824 1.00 57.25 177 GLU A N 1
ATOM 1400 C CA . GLU A 1 177 ? 42.145 -27.600 -34.117 1.00 57.25 177 GLU A CA 1
ATOM 1401 C C . GLU A 1 177 ? 41.792 -29.004 -33.616 1.00 57.25 177 GLU A C 1
ATOM 1403 O O . GLU A 1 177 ? 41.547 -29.193 -32.424 1.00 57.25 177 GLU A O 1
ATOM 1408 N N . GLU A 1 178 ? 41.682 -29.967 -34.532 1.00 50.12 178 GLU A N 1
ATOM 1409 C CA . GLU A 1 178 ? 41.596 -31.376 -34.170 1.00 50.12 178 GLU A CA 1
ATOM 1410 C C . GLU A 1 178 ? 42.913 -31.753 -33.488 1.00 50.12 178 GLU A C 1
ATOM 1412 O O . GLU A 1 178 ? 43.984 -31.673 -34.097 1.00 50.12 178 GLU A O 1
ATOM 1417 N N . ASP A 1 179 ? 42.833 -32.127 -32.211 1.00 55.97 179 ASP A N 1
ATOM 1418 C CA . ASP A 1 179 ? 43.967 -32.698 -31.497 1.00 55.97 179 ASP A CA 1
ATOM 1419 C C . ASP A 1 179 ? 44.452 -33.943 -32.264 1.00 55.97 179 ASP A C 1
ATOM 1421 O O . ASP A 1 179 ? 43.634 -34.790 -32.648 1.00 55.97 179 ASP A O 1
ATOM 1425 N N . PRO A 1 180 ? 45.765 -34.076 -32.528 1.00 60.06 180 PRO A N 1
ATOM 1426 C CA . PRO A 1 180 ? 46.289 -35.236 -33.227 1.00 60.06 180 PRO A CA 1
ATOM 1427 C C . PRO A 1 180 ? 45.973 -36.512 -32.433 1.00 60.06 180 PRO A C 1
ATOM 1429 O O . PRO A 1 180 ? 46.036 -36.496 -31.201 1.00 60.06 180 PRO A O 1
ATOM 1432 N N . PRO A 1 181 ? 45.648 -37.625 -33.117 1.00 56.22 181 PRO A N 1
ATOM 1433 C CA . PRO A 1 181 ? 45.263 -38.860 -32.454 1.00 56.22 181 PRO A CA 1
ATOM 1434 C C . PR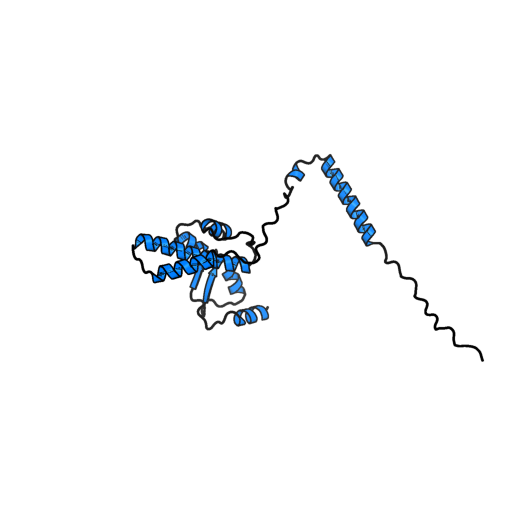O A 1 181 ? 46.377 -39.337 -31.519 1.00 56.22 181 PRO A C 1
ATOM 1436 O O . PRO A 1 181 ? 47.534 -39.489 -31.918 1.00 56.22 181 PRO A O 1
ATOM 1439 N N . GLU A 1 182 ? 45.998 -39.560 -30.265 1.00 57.69 182 GLU A N 1
ATOM 1440 C CA . GLU A 1 182 ? 46.842 -40.128 -29.223 1.00 57.69 182 GLU A CA 1
ATOM 1441 C C . GLU A 1 182 ? 47.272 -41.542 -29.651 1.00 57.69 182 GLU A C 1
ATOM 1443 O O . GLU A 1 182 ? 46.452 -42.447 -29.804 1.00 57.69 182 GLU A O 1
ATOM 1448 N N . TYR A 1 183 ? 48.565 -41.708 -29.937 1.00 62.06 183 TYR A N 1
ATOM 1449 C CA . TYR A 1 183 ? 49.157 -42.981 -30.340 1.00 62.06 183 TYR A CA 1
ATOM 1450 C C . TYR A 1 183 ? 49.308 -43.883 -29.108 1.00 62.06 183 TYR A C 1
ATOM 1452 O O . TYR A 1 183 ? 50.151 -43.614 -28.252 1.00 62.06 183 TYR A O 1
ATOM 1460 N N . ASP A 1 184 ? 48.506 -44.947 -29.028 1.00 58.53 184 ASP A N 1
ATOM 1461 C CA . ASP A 1 184 ? 48.632 -45.998 -28.015 1.00 58.53 184 ASP A CA 1
ATOM 1462 C C . ASP A 1 184 ? 49.695 -47.031 -28.459 1.00 58.53 184 ASP A C 1
ATOM 1464 O O . ASP A 1 184 ? 49.502 -47.719 -29.465 1.00 58.53 184 ASP A O 1
ATOM 1468 N N . PRO A 1 185 ? 50.838 -47.164 -27.759 1.00 54.00 185 PRO A N 1
ATOM 1469 C CA . PRO A 1 185 ? 51.911 -48.080 -28.145 1.00 54.00 185 PRO A CA 1
ATOM 1470 C C . PRO A 1 185 ? 51.623 -49.570 -27.858 1.00 54.00 185 PRO A C 1
ATOM 1472 O O . PRO A 1 185 ? 52.541 -50.384 -27.968 1.00 54.00 185 PRO A O 1
ATOM 1475 N N . ALA A 1 186 ? 50.397 -49.962 -27.497 1.00 56.34 186 ALA A N 1
ATOM 1476 C CA . ALA A 1 186 ? 50.077 -51.349 -27.146 1.00 56.34 186 ALA A CA 1
ATOM 1477 C C . ALA A 1 186 ? 49.849 -52.314 -28.335 1.00 56.34 186 ALA A C 1
ATOM 1479 O O . ALA A 1 186 ? 49.795 -53.524 -28.114 1.00 56.34 186 ALA A O 1
ATOM 1480 N N . ASP A 1 187 ? 49.770 -51.845 -29.585 1.00 52.91 187 ASP A N 1
ATOM 1481 C CA . ASP A 1 187 ? 49.301 -52.676 -30.716 1.00 52.91 187 ASP A CA 1
ATOM 1482 C C . ASP A 1 187 ? 50.406 -53.420 -31.508 1.00 52.91 187 ASP A C 1
ATOM 1484 O O . ASP A 1 187 ? 50.243 -53.784 -32.671 1.00 52.91 187 ASP A O 1
ATOM 1488 N N . LEU A 1 188 ? 51.565 -53.678 -30.887 1.00 54.97 188 LEU A N 1
ATOM 1489 C CA . LEU A 1 188 ? 52.667 -54.449 -31.491 1.00 54.97 188 LEU A CA 1
ATOM 1490 C C . LEU A 1 188 ? 53.017 -55.703 -30.681 1.00 54.97 188 LEU A C 1
ATOM 1492 O O . LEU A 1 188 ? 54.167 -55.902 -30.304 1.00 54.97 188 LEU A O 1
ATOM 1496 N N . THR A 1 189 ? 52.047 -56.584 -30.428 1.00 57.66 189 THR A N 1
ATOM 1497 C CA . THR A 1 189 ? 52.342 -57.979 -30.035 1.00 57.66 189 THR A CA 1
ATOM 1498 C C . THR A 1 189 ? 51.323 -58.971 -30.599 1.00 57.66 189 THR A C 1
ATOM 1500 O O . THR A 1 189 ? 50.624 -59.664 -29.870 1.00 57.66 189 THR A O 1
ATOM 1503 N N . ALA A 1 190 ? 51.261 -59.090 -31.924 1.00 52.62 190 ALA A N 1
ATOM 1504 C CA . ALA A 1 190 ? 50.672 -60.262 -32.568 1.00 52.62 190 ALA A CA 1
ATOM 1505 C C . ALA A 1 190 ? 51.287 -60.466 -33.956 1.00 52.62 190 ALA A C 1
ATOM 1507 O O . ALA A 1 190 ? 50.787 -59.920 -34.932 1.00 52.62 190 ALA A O 1
ATOM 1508 N N . CYS A 1 191 ? 52.403 -61.200 -34.017 1.00 44.84 191 CYS A N 1
ATOM 1509 C CA . CYS A 1 191 ? 52.824 -62.082 -35.120 1.00 44.84 191 CYS A CA 1
ATOM 1510 C C . CYS A 1 191 ? 54.322 -62.376 -34.985 1.00 44.84 191 CYS A C 1
ATOM 1512 O O . CYS A 1 191 ? 55.142 -61.533 -35.341 1.00 44.84 191 CYS A O 1
ATOM 1514 N N . SER A 1 192 ? 54.671 -63.563 -34.492 1.00 46.50 192 SER A N 1
ATOM 1515 C CA . SER A 1 192 ? 55.866 -64.336 -34.871 1.00 46.50 192 SER A CA 1
ATOM 1516 C C . SER A 1 192 ? 55.712 -65.731 -34.261 1.00 46.50 192 SER A C 1
ATOM 1518 O O . SER A 1 192 ? 55.782 -65.868 -33.039 1.00 46.50 192 SER A O 1
ATOM 1520 N N . ASP A 1 193 ? 55.424 -66.705 -35.124 1.00 44.84 193 ASP A N 1
ATOM 1521 C CA . ASP A 1 193 ? 55.593 -68.144 -34.879 1.00 44.84 193 ASP A CA 1
ATOM 1522 C C . ASP A 1 193 ? 57.079 -68.515 -34.708 1.00 44.84 193 ASP A C 1
ATOM 1524 O O . ASP A 1 193 ? 57.938 -67.813 -35.300 1.00 44.84 193 ASP A O 1
#

pLDDT: mean 77.69, std 14.8, range [44.84, 96.94]

Foldseek 3Di:
DVVVVVVVCVVVPQVEADEAFEEVDPVVVVCVVVVNDCPRRYPYYHYLLVLCVVLVHHSDPLVVLCVVLVFDPQADDDPDPVVNVLSSVLSVLSSVLSVVVVVCVVPVDDDPVVVVVNVVSPCVSRDHDPPRDHPDPPPPPVPVVVVVDDPVRVVVVVVVVVVVVVVVVVVVPPDPPDDPDDDDPPPPPDDDD

Nearest PDB structures (foldseek):
  6cq4-assembly1_A  TM=3.571E-01  e=8.882E+00  Homo sapiens